Protein AF-A0A8S3VJG0-F1 (afdb_monomer_lite)

Organism: Mytilus edulis (NCBI:txid6550)

pLDDT: mean 87.1, std 8.21, range [50.56, 97.44]

Structure (mmCIF, N/CA/C/O backbone):
data_AF-A0A8S3VJG0-F1
#
_entry.id   AF-A0A8S3VJG0-F1
#
loop_
_atom_site.group_PDB
_atom_site.id
_atom_site.type_symbol
_atom_site.label_atom_id
_atom_site.label_alt_id
_atom_site.label_comp_id
_atom_site.label_asym_id
_atom_site.label_entity_id
_atom_site.label_seq_id
_atom_site.pdbx_PDB_ins_code
_atom_site.Cartn_x
_atom_site.Cartn_y
_atom_site.Cartn_z
_atom_site.occupancy
_atom_site.B_iso_or_equiv
_atom_site.auth_seq_id
_atom_site.auth_comp_id
_atom_site.auth_asym_id
_atom_site.auth_atom_id
_atom_site.pdbx_PDB_model_num
ATOM 1 N N . MET A 1 1 ? 20.602 17.448 -3.779 1.00 74.81 1 MET A N 1
ATOM 2 C CA . MET A 1 1 ? 19.936 16.999 -5.021 1.00 74.81 1 MET A CA 1
ATOM 3 C C . MET A 1 1 ? 18.560 16.389 -4.752 1.00 74.81 1 MET A C 1
ATOM 5 O O . MET A 1 1 ? 17.582 17.012 -5.138 1.00 74.81 1 MET A O 1
ATOM 9 N N . TYR A 1 2 ? 18.448 15.270 -4.023 1.00 80.50 2 TYR A N 1
ATOM 10 C CA . TYR A 1 2 ? 17.145 14.631 -3.755 1.00 80.50 2 TYR A CA 1
ATOM 11 C C . TYR A 1 2 ? 16.151 15.495 -2.976 1.00 80.50 2 TYR A C 1
ATOM 13 O O . TYR A 1 2 ? 14.975 15.464 -3.300 1.00 80.50 2 TYR A O 1
ATOM 21 N N . ILE A 1 3 ? 16.603 16.330 -2.031 1.00 84.06 3 ILE A N 1
ATOM 22 C CA . ILE A 1 3 ? 15.715 17.298 -1.356 1.00 84.06 3 ILE A CA 1
ATOM 23 C C . ILE A 1 3 ? 15.082 18.250 -2.379 1.00 84.06 3 ILE A C 1
ATOM 25 O O . ILE A 1 3 ? 13.877 18.454 -2.368 1.00 84.06 3 ILE A O 1
ATOM 29 N N . LYS A 1 4 ? 15.872 18.790 -3.316 1.00 85.69 4 LYS A N 1
ATOM 30 C CA . LYS A 1 4 ? 15.360 19.678 -4.370 1.00 85.69 4 LYS A CA 1
ATOM 31 C C . LYS A 1 4 ? 14.355 18.953 -5.269 1.00 85.69 4 LYS A C 1
ATOM 33 O O . LYS A 1 4 ? 13.315 19.516 -5.591 1.00 85.69 4 LYS A O 1
ATOM 38 N N . GLN A 1 5 ? 14.650 17.711 -5.649 1.00 85.81 5 GLN A N 1
ATOM 39 C CA . GLN A 1 5 ? 13.751 16.889 -6.461 1.00 85.81 5 GLN A CA 1
ATOM 40 C C . GLN A 1 5 ? 12.445 16.566 -5.719 1.00 85.81 5 GLN A C 1
ATOM 42 O O . GLN A 1 5 ? 11.374 16.732 -6.291 1.00 85.81 5 GLN A O 1
ATOM 47 N N . ALA A 1 6 ? 12.525 16.203 -4.436 1.00 87.62 6 ALA A N 1
ATOM 48 C CA . ALA A 1 6 ? 11.372 15.980 -3.570 1.00 87.62 6 ALA A CA 1
ATOM 49 C C . ALA A 1 6 ? 10.508 17.241 -3.451 1.00 87.62 6 ALA A C 1
ATOM 51 O O . ALA A 1 6 ? 9.307 17.182 -3.677 1.00 87.62 6 ALA A O 1
ATOM 52 N N . MET A 1 7 ? 11.119 18.399 -3.182 1.00 88.19 7 MET A N 1
ATOM 53 C CA . MET A 1 7 ? 10.402 19.676 -3.106 1.00 88.19 7 MET A CA 1
ATOM 54 C C . MET A 1 7 ? 9.755 20.058 -4.440 1.00 88.19 7 MET A C 1
ATOM 56 O O . MET A 1 7 ? 8.652 20.591 -4.444 1.00 88.19 7 MET A O 1
ATOM 60 N N . THR A 1 8 ? 10.404 19.746 -5.566 1.00 87.31 8 THR A N 1
ATOM 61 C CA . THR A 1 8 ? 9.823 19.957 -6.902 1.00 87.31 8 THR A CA 1
ATOM 62 C C . THR A 1 8 ? 8.572 19.096 -7.086 1.00 87.31 8 THR A C 1
ATOM 64 O O . THR A 1 8 ? 7.540 19.604 -7.511 1.00 87.31 8 THR A O 1
ATOM 67 N N . GLN A 1 9 ? 8.619 17.814 -6.709 1.00 81.62 9 GLN A N 1
ATOM 68 C CA . GLN A 1 9 ? 7.451 16.927 -6.779 1.00 81.62 9 GLN A CA 1
ATOM 69 C C . GLN A 1 9 ? 6.328 17.386 -5.839 1.00 81.62 9 GLN A C 1
ATOM 71 O O . GLN A 1 9 ? 5.189 17.513 -6.274 1.00 81.62 9 GLN A O 1
ATOM 76 N N . LEU A 1 10 ? 6.654 17.714 -4.584 1.00 85.81 10 LEU A N 1
ATOM 77 C CA . LEU A 1 10 ? 5.695 18.199 -3.584 1.00 85.81 10 LEU A CA 1
ATOM 78 C C . LEU A 1 10 ? 5.070 19.555 -3.935 1.00 85.81 10 LEU A C 1
ATOM 80 O O . LEU A 1 10 ? 4.008 19.880 -3.416 1.00 85.81 10 LEU A O 1
ATOM 84 N N . SER A 1 11 ? 5.713 20.348 -4.796 1.00 87.38 11 SER A N 1
ATOM 85 C CA . SER A 1 11 ? 5.153 21.609 -5.295 1.00 87.38 11 SER A CA 1
ATOM 86 C C . SER A 1 11 ? 4.116 21.429 -6.409 1.00 87.38 11 SER A C 1
ATOM 88 O O . SER A 1 11 ? 3.520 22.409 -6.844 1.00 87.38 11 SER A O 1
ATOM 90 N N . SER A 1 12 ? 3.895 20.199 -6.886 1.00 85.81 12 SER A N 1
ATOM 91 C CA . SER A 1 12 ? 2.861 19.917 -7.880 1.00 85.81 12 SER A CA 1
ATOM 92 C C . SER A 1 12 ? 1.467 20.018 -7.259 1.00 85.81 12 SER A C 1
ATOM 94 O O . SER A 1 12 ? 1.034 19.110 -6.554 1.00 85.81 12 SER A O 1
ATOM 96 N N . GLU A 1 13 ? 0.739 21.085 -7.587 1.00 86.25 13 GLU A N 1
ATOM 97 C CA . GLU A 1 13 ? -0.649 21.298 -7.140 1.00 86.25 13 GLU A CA 1
ATOM 98 C C . GLU A 1 13 ? -1.659 20.342 -7.796 1.00 86.25 13 GLU A C 1
ATOM 100 O O . GLU A 1 13 ? -2.790 20.216 -7.339 1.00 86.25 13 GLU A O 1
ATOM 105 N N . ILE A 1 14 ? -1.246 19.635 -8.854 1.00 84.44 14 ILE A N 1
ATOM 106 C CA . ILE A 1 14 ? -2.059 18.597 -9.503 1.00 84.44 14 ILE A CA 1
ATOM 107 C C . ILE A 1 14 ? -2.170 17.363 -8.599 1.00 84.44 14 ILE A C 1
ATOM 109 O O . ILE A 1 14 ? -3.205 16.703 -8.573 1.00 84.44 14 ILE A O 1
ATOM 113 N N . HIS A 1 15 ? -1.099 17.034 -7.872 1.00 80.06 15 HIS A N 1
ATOM 114 C CA . HIS A 1 15 ? -0.993 15.788 -7.109 1.00 80.06 15 HIS A CA 1
ATOM 115 C C . HIS A 1 15 ? -0.979 15.997 -5.596 1.00 80.06 15 HIS A C 1
ATOM 117 O O . HIS A 1 15 ? -1.333 15.086 -4.849 1.00 80.06 15 HIS A O 1
ATOM 123 N N . TYR A 1 16 ? -0.561 17.175 -5.133 1.00 85.38 16 TYR A N 1
ATOM 124 C CA . TYR A 1 16 ? -0.403 17.478 -3.720 1.00 85.38 16 TYR A CA 1
ATOM 125 C C . TYR A 1 16 ? -1.086 18.791 -3.367 1.00 85.38 16 TYR A C 1
ATOM 127 O O . TYR A 1 16 ? -1.003 19.779 -4.089 1.00 85.38 16 TYR A O 1
ATOM 135 N N . HIS A 1 17 ? -1.704 18.812 -2.191 1.00 86.62 17 HIS A N 1
ATOM 136 C CA . HIS A 1 17 ? -2.215 20.028 -1.583 1.00 86.62 17 HIS A CA 1
ATOM 137 C C . HIS A 1 17 ? -1.459 20.290 -0.283 1.00 86.62 17 HIS A C 1
ATOM 139 O O . HIS A 1 17 ? -1.374 19.417 0.585 1.00 86.62 17 HIS A O 1
ATOM 145 N N . LYS A 1 18 ? -0.875 21.483 -0.154 1.00 89.19 18 LYS A N 1
ATOM 146 C CA . LYS A 1 18 ? -0.125 21.857 1.045 1.00 89.19 18 LYS A CA 1
ATOM 147 C C . LYS A 1 18 ? -1.095 22.234 2.161 1.00 89.19 18 LYS A C 1
ATOM 149 O O . LYS A 1 18 ? -1.879 23.162 2.012 1.00 89.19 18 LYS A O 1
ATOM 154 N N . LEU A 1 19 ? -0.979 21.551 3.293 1.00 88.81 19 LEU A N 1
ATOM 155 C CA . LEU A 1 19 ? -1.763 21.832 4.493 1.00 88.81 19 LEU A CA 1
ATOM 156 C C . LEU A 1 19 ? -1.024 22.816 5.411 1.00 88.81 19 LEU A C 1
ATOM 158 O O . LEU A 1 19 ? 0.211 22.842 5.439 1.00 88.81 19 LEU A O 1
ATOM 162 N N . SER A 1 20 ? -1.779 23.629 6.153 1.00 89.56 20 SER A N 1
ATOM 163 C CA . SER A 1 20 ? -1.245 24.557 7.161 1.00 89.56 20 SER A CA 1
ATOM 164 C C . SER A 1 20 ? -0.797 23.846 8.437 1.00 89.56 20 SER A C 1
ATOM 166 O O . SER A 1 20 ? 0.122 24.315 9.103 1.00 89.56 20 SER A O 1
ATOM 168 N N . GLU A 1 21 ? -1.422 22.715 8.761 1.00 87.75 21 GLU A N 1
ATOM 169 C CA . GLU A 1 21 ? -1.148 21.924 9.957 1.00 87.75 21 GLU A CA 1
ATOM 170 C C . GLU A 1 21 ? -1.430 20.432 9.730 1.00 87.75 21 GLU A C 1
ATOM 172 O O . GLU A 1 21 ? -1.950 20.015 8.693 1.00 87.75 21 GLU A O 1
ATOM 177 N N . THR A 1 22 ? -1.036 19.604 10.696 1.00 84.75 22 THR A N 1
ATOM 178 C CA . THR A 1 22 ? -1.275 18.159 10.658 1.00 84.75 22 THR A CA 1
ATOM 179 C C . THR A 1 22 ? -2.638 17.817 11.249 1.00 84.75 22 THR A C 1
ATOM 181 O O . THR A 1 22 ? -2.867 18.041 12.433 1.00 84.75 22 THR A O 1
ATOM 184 N N . HIS A 1 23 ? -3.491 17.156 10.469 1.00 88.88 23 HIS A N 1
ATOM 185 C CA . HIS A 1 23 ? -4.837 16.733 10.886 1.00 88.88 23 HIS A CA 1
ATOM 186 C C . HIS A 1 23 ? -4.887 15.298 11.437 1.00 88.88 23 HIS A C 1
ATOM 188 O O . HIS A 1 23 ? -5.878 14.590 11.263 1.00 88.88 23 HIS A O 1
ATOM 194 N N . SER A 1 24 ? -3.809 14.821 12.068 1.00 90.31 24 SER A N 1
ATOM 195 C CA . SER A 1 24 ? -3.715 13.419 12.505 1.00 90.31 24 SER A CA 1
ATOM 196 C C . SER A 1 24 ? -4.821 13.042 13.494 1.00 90.31 24 SER A C 1
ATOM 198 O O . SER A 1 24 ? -5.421 11.976 13.369 1.00 90.31 24 SER A O 1
ATOM 200 N N . GLN A 1 25 ? -5.126 13.938 14.438 1.00 90.81 25 GLN A N 1
ATOM 201 C CA . GLN A 1 25 ? -6.189 13.718 15.415 1.00 90.81 25 GLN A CA 1
ATOM 202 C C . GLN A 1 25 ? -7.576 13.725 14.761 1.00 90.81 25 GLN A C 1
ATOM 204 O O . GLN A 1 25 ? -8.403 12.880 15.089 1.00 90.81 25 GLN A O 1
ATOM 209 N N . ASP A 1 26 ? -7.820 14.618 13.800 1.00 92.25 26 ASP A N 1
ATOM 210 C CA . ASP A 1 26 ? -9.098 14.684 13.081 1.00 92.25 26 ASP A CA 1
ATOM 211 C C . ASP A 1 26 ? -9.344 13.411 12.263 1.00 92.25 26 ASP A C 1
ATOM 213 O O . ASP A 1 26 ? -10.453 12.879 12.243 1.00 92.25 26 ASP A O 1
ATOM 217 N N . ILE A 1 27 ? -8.299 12.893 11.608 1.00 92.25 27 ILE A N 1
ATOM 218 C CA . ILE A 1 27 ? -8.356 11.621 10.877 1.00 92.25 27 ILE A CA 1
ATOM 219 C C . ILE A 1 27 ? -8.665 10.474 11.839 1.00 92.25 27 ILE A C 1
ATOM 221 O O . ILE A 1 27 ? -9.542 9.661 11.553 1.00 92.25 27 ILE A O 1
ATOM 225 N N . TYR A 1 28 ? -7.986 10.421 12.986 1.00 92.88 28 TYR A N 1
ATOM 226 C CA . TYR A 1 28 ? -8.262 9.408 13.999 1.00 92.88 28 TYR A CA 1
ATOM 227 C C . TYR A 1 28 ? -9.706 9.483 14.504 1.00 92.88 28 TYR A C 1
ATOM 229 O O . TYR A 1 28 ? -10.390 8.466 14.543 1.00 92.88 28 TYR A O 1
ATOM 237 N N . ASN A 1 29 ? -10.213 10.679 14.808 1.00 93.38 29 ASN A N 1
ATOM 238 C CA . ASN A 1 29 ? -11.592 10.862 15.260 1.00 93.38 29 ASN A CA 1
ATOM 239 C C . ASN A 1 29 ? -12.599 10.338 14.222 1.00 93.38 29 ASN A C 1
ATOM 241 O O . ASN A 1 29 ? -13.507 9.596 14.587 1.00 93.38 29 ASN A O 1
ATOM 245 N N . LYS A 1 30 ? -12.385 10.613 12.926 1.00 94.81 30 LYS A N 1
ATOM 246 C CA . LYS A 1 30 ? -13.211 10.059 11.834 1.00 94.81 30 LYS A CA 1
ATOM 247 C C . LYS A 1 30 ? -13.170 8.533 11.773 1.00 94.81 30 LYS A C 1
ATOM 249 O O . LYS A 1 30 ? -14.182 7.899 11.493 1.00 94.81 30 LYS A O 1
ATOM 254 N N . ILE A 1 31 ? -12.009 7.928 12.027 1.00 94.00 31 ILE A N 1
ATOM 255 C CA . ILE A 1 31 ? -11.893 6.466 12.113 1.00 94.00 31 ILE A CA 1
ATOM 256 C C . ILE A 1 31 ? -12.732 5.961 13.293 1.00 94.00 31 ILE A C 1
ATOM 258 O O . ILE A 1 31 ? -13.545 5.056 13.125 1.00 94.00 31 ILE A O 1
ATOM 262 N N . ILE A 1 32 ? -12.603 6.574 14.469 1.00 94.44 32 ILE A N 1
ATOM 263 C CA . ILE A 1 32 ? -13.348 6.193 15.675 1.00 94.44 32 ILE A CA 1
ATOM 264 C C . ILE A 1 32 ? -14.866 6.314 15.491 1.00 94.44 32 ILE A C 1
ATOM 266 O O . ILE A 1 32 ? -15.598 5.413 15.908 1.00 94.44 32 ILE A O 1
ATOM 270 N N . GLU A 1 33 ? -15.332 7.364 14.814 1.00 96.50 33 GLU A N 1
ATOM 271 C CA . GLU A 1 33 ? -16.744 7.558 14.455 1.00 96.50 33 GLU A CA 1
ATOM 272 C C . GLU A 1 33 ? -17.317 6.398 13.628 1.00 96.50 33 GLU A C 1
ATOM 274 O O . GLU A 1 33 ? -18.511 6.122 13.713 1.00 96.50 33 GLU A O 1
ATOM 279 N N . ILE A 1 34 ? -16.479 5.682 12.871 1.00 95.44 34 ILE A N 1
ATOM 280 C CA . ILE A 1 34 ? -16.870 4.500 12.091 1.00 95.44 34 ILE A CA 1
ATOM 281 C C . ILE A 1 34 ? -16.717 3.217 12.921 1.00 95.44 34 ILE A C 1
ATOM 283 O O . ILE A 1 34 ? -17.600 2.357 12.921 1.00 95.44 34 ILE A O 1
ATOM 287 N N . ILE A 1 35 ? -15.605 3.073 13.646 1.00 94.56 35 ILE A N 1
ATOM 288 C CA . ILE A 1 35 ? -15.252 1.839 14.361 1.00 94.56 35 ILE A CA 1
ATOM 289 C C . IL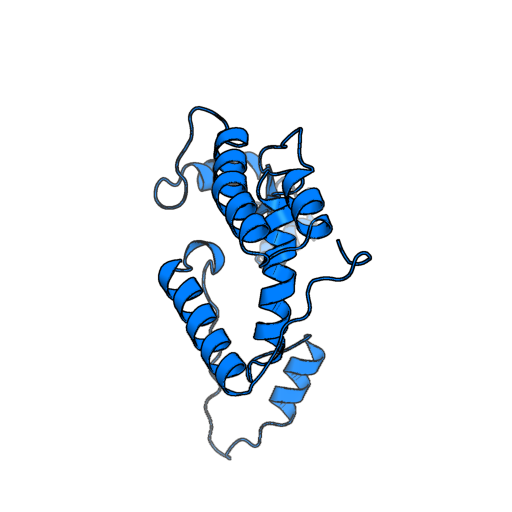E A 1 35 ? -16.169 1.577 15.565 1.00 94.56 35 ILE A C 1
ATOM 291 O O . ILE A 1 35 ? -16.565 0.430 15.787 1.00 94.56 35 ILE A O 1
ATOM 295 N N . ILE A 1 36 ? -16.556 2.608 16.326 1.00 95.44 36 ILE A N 1
ATOM 296 C CA . ILE A 1 36 ? -17.429 2.435 17.500 1.00 95.44 36 ILE A CA 1
ATOM 297 C C . ILE A 1 36 ? -18.802 1.858 17.106 1.00 95.44 36 ILE A C 1
ATOM 299 O O . ILE A 1 36 ? -19.201 0.845 17.692 1.00 95.44 36 ILE A O 1
ATOM 303 N N . PRO A 1 37 ? -19.531 2.418 16.116 1.00 97.44 37 PRO A N 1
ATOM 304 C CA 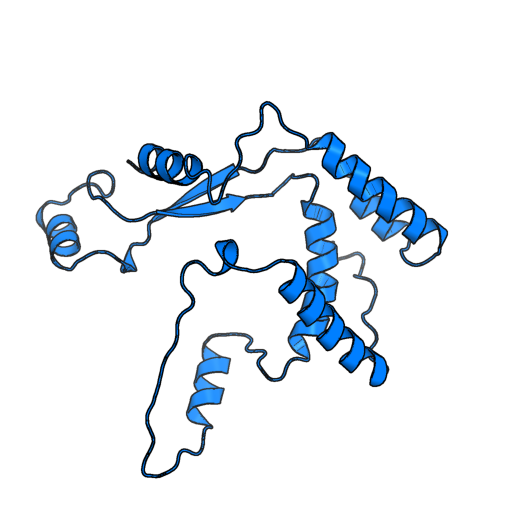. PRO A 1 37 ? -20.777 1.821 15.645 1.00 97.44 37 PRO A CA 1
ATOM 305 C C . PRO A 1 37 ? -20.621 0.373 15.177 1.00 97.44 37 PRO A C 1
ATOM 307 O O . PRO A 1 37 ? -21.455 -0.461 15.525 1.00 97.44 37 PRO A O 1
ATOM 310 N N . LEU A 1 38 ? -19.544 0.046 14.452 1.00 93.56 38 LEU A N 1
ATOM 311 C CA . LEU A 1 38 ? -19.288 -1.325 13.998 1.00 93.56 38 LEU A CA 1
ATOM 312 C C . LEU A 1 38 ? -19.149 -2.306 15.168 1.00 93.56 38 LEU A C 1
ATOM 314 O O . LEU A 1 38 ? -19.663 -3.424 15.092 1.00 93.56 38 LEU A O 1
ATOM 318 N N . HIS A 1 39 ? -18.499 -1.897 16.260 1.00 93.81 39 HIS A N 1
ATOM 319 C CA . HIS A 1 39 ? -18.416 -2.720 17.464 1.00 93.81 39 HIS A CA 1
ATOM 320 C C . HIS A 1 39 ? -19.782 -2.893 18.131 1.00 93.81 39 HIS A C 1
ATOM 322 O O . HIS A 1 39 ? -20.176 -4.014 18.448 1.00 93.81 39 HIS A O 1
ATOM 328 N N . ASN A 1 40 ? -20.535 -1.802 18.285 1.00 95.38 40 ASN A N 1
ATOM 329 C CA . ASN A 1 40 ? -21.861 -1.828 18.907 1.00 95.38 40 ASN A CA 1
ATOM 330 C C . ASN A 1 40 ? -22.859 -2.701 18.125 1.00 95.38 40 ASN A C 1
ATOM 332 O O . ASN A 1 40 ? -23.744 -3.308 18.722 1.00 95.38 40 ASN A O 1
ATOM 336 N N . MET A 1 41 ? -22.702 -2.796 16.801 1.00 95.50 41 MET A N 1
ATOM 337 C CA . MET A 1 41 ? -23.481 -3.682 15.925 1.00 95.50 41 MET A CA 1
ATOM 338 C C . MET A 1 41 ? -22.980 -5.138 15.919 1.00 95.50 41 MET A C 1
ATOM 340 O O . MET A 1 41 ? -23.577 -5.991 15.265 1.00 95.50 41 MET A O 1
ATOM 344 N N . GLY A 1 42 ? -21.886 -5.444 16.623 1.00 90.38 42 GLY A N 1
ATOM 345 C CA . GLY A 1 42 ? -21.298 -6.783 16.686 1.00 90.38 42 GLY A CA 1
ATOM 346 C C . GLY A 1 42 ? -20.512 -7.194 15.436 1.00 90.38 42 GLY A C 1
ATOM 347 O O . GLY A 1 42 ? -20.232 -8.378 15.261 1.00 90.38 42 GLY A O 1
ATOM 348 N N . HIS A 1 43 ? -20.149 -6.249 14.560 1.00 88.44 43 HIS A N 1
ATOM 349 C CA . HIS A 1 43 ? -19.349 -6.531 13.361 1.00 88.44 43 HIS A CA 1
ATOM 350 C C . HIS A 1 43 ? -17.859 -6.712 13.662 1.00 88.44 43 HIS A C 1
ATOM 352 O O . HIS A 1 43 ? -17.169 -7.414 12.924 1.00 88.44 43 HIS A O 1
ATOM 358 N N . ILE A 1 44 ? -17.368 -6.102 14.742 1.00 90.25 44 ILE A N 1
ATOM 359 C CA . ILE A 1 44 ? -16.003 -6.283 15.241 1.00 90.25 44 ILE A CA 1
ATOM 360 C C . ILE A 1 44 ? -16.029 -6.611 16.732 1.00 90.25 44 ILE A C 1
ATOM 362 O O . ILE A 1 44 ? -16.871 -6.108 17.482 1.00 90.25 44 ILE A O 1
ATOM 366 N N . ASP A 1 45 ? -15.103 -7.457 17.172 1.00 90.38 45 ASP A N 1
ATOM 367 C CA . ASP A 1 45 ? -14.987 -7.824 18.579 1.00 90.38 45 ASP A CA 1
ATOM 368 C C . ASP A 1 45 ? -14.225 -6.763 19.394 1.00 90.38 45 ASP A C 1
ATOM 370 O O . ASP A 1 45 ? -13.677 -5.790 18.867 1.00 90.38 45 ASP A O 1
ATOM 374 N N . LYS A 1 46 ? -14.207 -6.948 20.718 1.00 91.19 46 LYS A N 1
ATOM 375 C CA . LYS A 1 46 ? -13.529 -6.031 21.640 1.00 91.19 46 LYS A CA 1
ATOM 376 C C . LYS A 1 46 ? -12.021 -5.948 21.376 1.00 91.19 46 LYS A C 1
ATOM 378 O O . LYS A 1 46 ? -11.438 -4.883 21.527 1.00 91.19 46 LYS A O 1
ATOM 383 N N . HIS A 1 47 ? -11.403 -7.045 20.950 1.00 89.38 47 HIS A N 1
ATOM 384 C CA . HIS A 1 47 ? -9.971 -7.085 20.675 1.00 89.38 47 HIS A CA 1
ATOM 385 C C . HIS A 1 47 ? -9.611 -6.221 19.462 1.00 89.38 47 HIS A C 1
ATOM 387 O O . HIS A 1 47 ? -8.676 -5.428 19.522 1.00 89.38 47 HIS A O 1
ATOM 393 N N . LEU A 1 48 ? -10.368 -6.347 18.371 1.00 90.19 48 LEU A N 1
ATOM 394 C CA . LEU A 1 48 ? -10.176 -5.548 17.168 1.00 90.19 48 LEU A CA 1
ATOM 395 C C . LEU A 1 48 ? -10.471 -4.064 17.424 1.00 90.19 48 LEU A C 1
ATOM 397 O O . LEU A 1 48 ? -9.738 -3.210 16.934 1.00 90.19 48 LEU A O 1
ATOM 401 N N . LEU A 1 49 ? -11.485 -3.751 18.240 1.00 93.12 49 LEU A N 1
ATOM 402 C CA . LEU A 1 49 ? -11.717 -2.386 18.718 1.00 93.12 49 LEU A CA 1
ATOM 403 C C . LEU A 1 49 ? -10.490 -1.843 19.467 1.00 93.12 49 LEU A C 1
ATOM 405 O O . LEU A 1 49 ? -10.003 -0.762 19.148 1.00 93.12 49 LEU A O 1
ATOM 409 N N . ASP A 1 50 ? -9.977 -2.581 20.451 1.00 92.19 50 ASP A N 1
ATOM 410 C CA . ASP A 1 50 ? -8.829 -2.142 21.249 1.00 92.19 50 ASP A CA 1
ATOM 411 C C . ASP A 1 50 ? -7.585 -1.932 20.370 1.00 92.19 50 ASP A C 1
ATOM 413 O O . ASP A 1 50 ? -6.902 -0.919 20.507 1.00 92.19 50 ASP A O 1
ATOM 417 N N . TYR A 1 51 ? -7.340 -2.819 19.400 1.00 90.75 51 TYR A N 1
ATOM 418 C CA . TYR A 1 51 ? -6.267 -2.658 18.415 1.00 90.75 51 TYR A CA 1
ATOM 419 C C . TYR A 1 51 ? -6.414 -1.368 17.594 1.00 90.75 51 TYR A C 1
ATOM 421 O O . TYR A 1 51 ? -5.487 -0.558 17.530 1.00 90.75 51 TYR A O 1
ATOM 429 N N . LEU A 1 52 ? -7.599 -1.137 17.020 1.00 91.31 52 LEU A N 1
ATOM 430 C CA . LEU A 1 52 ? -7.898 0.029 16.181 1.00 91.31 52 LEU A CA 1
ATOM 431 C C . LEU A 1 52 ? -7.873 1.358 16.954 1.00 91.31 52 LEU A C 1
ATOM 433 O O . LEU A 1 52 ? -7.651 2.404 16.350 1.00 91.31 52 LEU A O 1
ATOM 437 N N . THR A 1 53 ? -8.064 1.321 18.275 1.00 90.62 53 THR A N 1
ATOM 438 C CA . THR A 1 53 ? -8.118 2.504 19.158 1.00 90.62 53 THR A CA 1
ATOM 439 C C . THR A 1 53 ? -6.870 2.695 20.032 1.00 90.62 53 THR A C 1
ATOM 441 O O . THR A 1 53 ? -6.829 3.578 20.890 1.00 90.62 53 THR A O 1
ATOM 444 N N . SER A 1 54 ? -5.832 1.878 19.836 1.00 83.56 54 SER A N 1
ATOM 445 C CA . SER A 1 54 ? -4.634 1.863 20.689 1.00 83.56 54 SER A CA 1
ATOM 446 C C . SER A 1 54 ? -3.688 3.061 20.492 1.00 83.56 54 SER A C 1
ATOM 448 O O . SER A 1 54 ? -2.873 3.353 21.371 1.00 83.56 54 SER A O 1
ATOM 450 N N . GLY A 1 55 ? -3.795 3.781 19.370 1.00 72.12 55 GLY A N 1
ATOM 451 C CA . GLY A 1 55 ? -2.936 4.919 19.034 1.00 72.12 55 GLY A CA 1
ATOM 452 C C . GLY A 1 55 ? -3.263 6.169 19.854 1.00 72.12 55 GLY A C 1
ATOM 453 O O . GLY A 1 55 ? -4.350 6.727 19.728 1.00 72.12 55 GLY A O 1
ATOM 454 N N . LYS A 1 56 ? -2.315 6.626 20.682 1.00 67.38 56 LYS A N 1
ATOM 455 C CA . LYS A 1 56 ? -2.435 7.885 21.449 1.00 67.38 56 LYS A CA 1
ATOM 456 C C . LYS A 1 56 ? -1.535 9.007 20.937 1.00 67.38 56 LYS A C 1
ATOM 458 O O . LYS A 1 56 ? -1.859 10.172 21.133 1.00 67.38 56 LYS A O 1
ATOM 463 N N . GLU A 1 57 ? -0.429 8.663 20.283 1.00 86.00 57 GLU A N 1
ATOM 464 C CA . GLU A 1 57 ? 0.500 9.618 19.683 1.00 86.00 57 GLU A CA 1
ATOM 465 C C . GLU A 1 57 ? 0.707 9.256 18.216 1.00 86.00 57 GLU A C 1
ATOM 467 O O . GLU A 1 57 ? 1.104 8.136 17.895 1.00 86.00 57 GLU A O 1
ATOM 472 N N . PHE A 1 58 ? 0.419 10.206 17.326 1.00 90.25 58 PHE A N 1
ATOM 473 C CA . PHE A 1 58 ? 0.504 9.995 15.887 1.00 90.25 58 PHE A CA 1
ATOM 474 C C . PHE A 1 58 ? 1.737 10.663 15.299 1.00 90.25 58 PHE A C 1
ATOM 476 O O . PHE A 1 58 ? 1.994 11.847 15.523 1.00 90.25 58 PHE A O 1
ATOM 483 N N . ILE A 1 59 ? 2.455 9.915 14.470 1.00 89.75 59 ILE A N 1
ATOM 484 C CA . ILE A 1 59 ? 3.594 10.403 13.702 1.00 89.75 59 ILE A CA 1
ATOM 485 C C . ILE A 1 59 ? 3.084 10.836 12.320 1.00 89.75 59 ILE A C 1
ATOM 487 O O . ILE A 1 59 ? 2.462 10.033 11.617 1.00 89.75 59 ILE A O 1
ATOM 491 N N . PRO A 1 60 ? 3.329 12.090 11.894 1.00 87.00 60 PRO A N 1
ATOM 492 C CA . PRO A 1 60 ? 3.020 12.515 10.536 1.00 87.00 60 PRO A CA 1
ATOM 493 C C . PRO A 1 60 ? 3.758 11.666 9.498 1.00 87.00 60 PRO A C 1
ATOM 495 O O . PRO A 1 60 ? 4.909 11.269 9.703 1.00 87.00 60 PRO A O 1
ATOM 498 N N . GLY A 1 61 ? 3.109 11.433 8.357 1.00 87.94 61 GLY A N 1
ATOM 499 C CA . GLY A 1 61 ? 3.713 10.694 7.255 1.00 87.94 61 GLY A CA 1
ATOM 500 C C . GLY A 1 61 ? 5.022 11.334 6.783 1.00 87.94 61 GLY A C 1
ATOM 501 O O . GLY A 1 61 ? 5.146 12.558 6.715 1.00 87.94 61 GLY A O 1
ATOM 502 N N . ARG A 1 62 ? 6.014 10.504 6.451 1.00 89.19 62 ARG A N 1
ATOM 503 C CA . ARG A 1 62 ? 7.344 10.958 6.015 1.00 89.19 62 ARG A CA 1
ATOM 504 C C . ARG A 1 62 ? 7.586 10.630 4.553 1.00 89.19 62 ARG A C 1
ATOM 506 O O . ARG A 1 62 ? 7.429 9.485 4.139 1.00 89.19 62 ARG A O 1
ATOM 513 N N . LEU A 1 63 ? 8.030 11.626 3.790 1.00 89.69 63 LEU A N 1
ATOM 514 C CA . LEU A 1 63 ? 8.481 11.430 2.418 1.00 89.69 63 LEU A CA 1
ATOM 515 C C . LEU A 1 63 ? 9.950 10.990 2.400 1.00 89.69 63 LEU A C 1
ATOM 517 O O . LEU A 1 63 ? 10.831 11.674 2.921 1.00 89.69 63 LEU A O 1
ATOM 521 N N . HIS A 1 64 ? 10.210 9.880 1.725 1.00 90.12 64 HIS A N 1
ATOM 522 C CA . HIS A 1 64 ? 11.533 9.369 1.404 1.00 90.12 64 HIS A CA 1
ATOM 523 C C . HIS A 1 64 ? 11.725 9.363 -0.115 1.00 90.12 64 HIS A C 1
ATOM 525 O O . HIS A 1 64 ? 10.771 9.178 -0.867 1.00 90.12 64 HIS A O 1
ATOM 531 N N . MET A 1 65 ? 12.966 9.532 -0.572 1.00 88.12 65 MET A N 1
ATOM 532 C CA . MET A 1 65 ? 13.325 9.397 -1.985 1.00 88.12 65 MET A CA 1
ATOM 533 C C . MET A 1 65 ? 14.200 8.161 -2.163 1.00 88.12 65 MET A C 1
ATOM 535 O O . MET A 1 65 ? 15.284 8.092 -1.583 1.00 88.12 65 MET A O 1
ATOM 539 N N . LEU A 1 66 ? 13.748 7.208 -2.977 1.00 88.44 66 LEU A N 1
ATOM 540 C CA . LEU A 1 66 ? 14.547 6.049 -3.368 1.00 88.44 66 LEU A CA 1
ATOM 541 C C . LEU A 1 66 ? 15.194 6.284 -4.740 1.00 88.44 66 LEU A C 1
ATOM 543 O O . LEU A 1 66 ? 14.477 6.598 -5.690 1.00 88.44 66 LEU A O 1
ATOM 547 N N . PRO A 1 67 ? 16.518 6.128 -4.889 1.00 86.06 67 PRO A N 1
ATOM 548 C CA . PRO A 1 67 ? 17.186 6.309 -6.174 1.00 86.06 67 PRO A CA 1
ATOM 549 C C . PRO A 1 67 ? 16.787 5.214 -7.173 1.00 86.06 67 PRO A C 1
ATOM 551 O O . PRO A 1 67 ? 16.898 4.023 -6.883 1.00 86.06 67 PRO A O 1
ATOM 554 N N . LYS A 1 68 ? 16.365 5.606 -8.377 1.00 86.25 68 LYS A N 1
ATOM 555 C CA . LYS A 1 68 ? 16.063 4.687 -9.480 1.00 86.25 68 LYS A CA 1
ATOM 556 C C . LYS A 1 68 ? 17.318 4.389 -10.300 1.00 86.25 68 LYS A C 1
ATOM 558 O O . LYS A 1 68 ? 17.524 4.914 -11.387 1.00 86.25 68 LYS A O 1
ATOM 563 N N . THR A 1 69 ? 18.174 3.530 -9.765 1.00 84.25 69 THR A N 1
ATOM 564 C CA . THR A 1 69 ? 19.480 3.214 -10.370 1.00 84.25 69 THR A CA 1
ATOM 565 C C . THR A 1 69 ? 19.389 2.520 -11.734 1.00 84.25 69 THR A C 1
ATOM 567 O O . THR A 1 69 ? 20.308 2.633 -12.533 1.00 84.25 69 THR A O 1
ATOM 570 N N . HIS A 1 70 ? 18.273 1.850 -12.027 1.00 81.25 70 HIS A N 1
ATOM 571 C CA . HIS A 1 70 ? 17.995 1.202 -13.315 1.00 81.25 70 HIS A CA 1
ATOM 572 C C . HIS A 1 70 ? 17.634 2.185 -14.443 1.00 81.25 70 HIS A C 1
ATOM 574 O O . HIS A 1 70 ? 17.564 1.772 -15.592 1.00 81.25 70 HIS A O 1
ATOM 580 N N . GLU A 1 71 ? 17.392 3.464 -14.133 1.00 83.31 71 GLU A N 1
ATOM 581 C CA . GLU A 1 71 ? 17.140 4.518 -15.131 1.00 83.31 71 GLU A CA 1
ATOM 582 C C . GLU A 1 71 ? 18.425 5.286 -15.503 1.00 83.31 71 GLU A C 1
ATOM 584 O O . GLU A 1 71 ? 18.368 6.280 -16.224 1.00 83.31 71 GLU A O 1
ATOM 589 N N . LEU A 1 72 ? 19.588 4.855 -14.998 1.00 83.69 72 LEU A N 1
ATOM 590 C CA . LEU A 1 72 ? 20.876 5.441 -15.360 1.00 83.69 72 LEU A CA 1
ATOM 591 C C . LEU A 1 72 ? 21.230 5.125 -16.816 1.00 83.69 72 LEU A C 1
ATOM 593 O O . LEU A 1 72 ? 21.125 3.980 -17.256 1.00 83.69 72 LEU A O 1
ATOM 597 N N . SER A 1 73 ? 21.719 6.127 -17.546 1.00 84.25 73 SER A N 1
ATOM 598 C CA . SER A 1 73 ? 22.307 5.896 -18.864 1.00 84.25 73 SER A CA 1
ATOM 599 C C . SER A 1 73 ? 23.673 5.215 -18.749 1.00 84.25 73 SER A C 1
ATOM 601 O O . SER A 1 73 ? 24.362 5.329 -17.732 1.00 84.25 73 SER A O 1
ATOM 603 N N . ILE A 1 74 ? 24.104 4.549 -19.824 1.00 84.69 74 ILE A N 1
ATOM 604 C CA . ILE A 1 74 ? 25.430 3.918 -19.879 1.00 84.69 74 ILE A CA 1
ATOM 605 C C . ILE A 1 74 ? 26.558 4.931 -19.641 1.00 84.69 74 ILE A C 1
ATOM 607 O O . ILE A 1 74 ? 27.520 4.624 -18.947 1.00 84.69 74 ILE A O 1
ATOM 611 N N . ASP A 1 75 ? 26.405 6.166 -20.126 1.00 84.62 75 ASP A N 1
ATOM 612 C CA . ASP A 1 75 ? 27.376 7.240 -19.903 1.00 84.62 75 ASP A CA 1
ATOM 613 C C . ASP A 1 75 ? 27.467 7.616 -18.423 1.00 84.62 75 ASP A C 1
ATOM 615 O O . ASP A 1 75 ? 28.560 7.779 -17.886 1.00 84.62 75 ASP A O 1
ATOM 619 N N . GLN A 1 76 ? 26.325 7.688 -17.730 1.00 82.00 76 GLN A N 1
ATOM 620 C CA . GLN A 1 76 ? 26.300 7.949 -16.291 1.00 82.00 76 GLN A CA 1
ATOM 621 C C . GLN A 1 76 ? 26.948 6.810 -15.498 1.00 82.00 76 GLN A C 1
ATOM 623 O O . GLN A 1 76 ? 27.645 7.078 -14.521 1.00 82.00 76 GLN A O 1
ATOM 628 N N . ILE A 1 77 ? 26.742 5.556 -15.912 1.00 82.94 77 ILE A N 1
ATOM 629 C CA . ILE A 1 77 ? 27.382 4.382 -15.299 1.00 82.94 77 ILE A CA 1
ATOM 630 C C . ILE A 1 77 ? 28.900 4.440 -15.508 1.00 82.94 77 ILE A C 1
ATOM 632 O O . ILE A 1 77 ? 29.658 4.357 -14.542 1.00 82.94 77 ILE A O 1
ATOM 636 N N . ASN A 1 78 ? 29.343 4.680 -16.742 1.00 83.00 78 ASN A N 1
ATOM 637 C CA . ASN A 1 78 ? 30.759 4.803 -17.080 1.00 83.00 78 ASN A CA 1
ATOM 638 C C . ASN A 1 78 ? 31.432 5.944 -16.306 1.00 83.00 78 ASN A C 1
ATOM 640 O O . ASN A 1 78 ? 32.559 5.791 -15.839 1.00 83.00 78 ASN A O 1
ATOM 644 N N . ASP A 1 79 ? 30.748 7.074 -16.116 1.00 80.44 79 ASP A N 1
ATOM 645 C CA . ASP A 1 79 ? 31.258 8.190 -15.321 1.00 80.44 79 ASP A CA 1
ATOM 646 C C . ASP A 1 79 ? 31.427 7.832 -13.835 1.00 80.44 79 ASP A C 1
ATOM 648 O O . ASP A 1 79 ? 32.400 8.260 -13.204 1.00 80.44 79 ASP A O 1
ATOM 652 N N . ILE A 1 80 ? 30.509 7.040 -13.262 1.00 79.19 80 ILE A N 1
ATOM 653 C CA . ILE A 1 80 ? 30.627 6.531 -11.884 1.00 79.19 80 ILE A CA 1
ATOM 654 C C . ILE A 1 80 ? 31.880 5.674 -11.757 1.00 79.19 80 ILE A C 1
ATOM 656 O O . ILE A 1 80 ? 32.693 5.907 -10.860 1.00 79.19 80 ILE A O 1
ATOM 660 N N . GLU A 1 81 ? 32.042 4.703 -12.655 1.00 81.06 81 GLU A N 1
ATOM 661 C CA . GLU A 1 81 ? 33.143 3.741 -12.613 1.00 81.06 81 GLU A CA 1
ATOM 662 C C . GLU A 1 81 ? 34.494 4.414 -12.867 1.00 81.06 81 GLU A C 1
ATOM 664 O O . GLU A 1 81 ? 35.444 4.234 -12.102 1.00 81.06 81 GLU A O 1
ATOM 669 N N . LYS A 1 82 ? 34.570 5.244 -13.911 1.00 76.81 82 LYS A N 1
ATOM 670 C CA . LYS A 1 82 ? 35.807 5.882 -14.369 1.00 76.81 82 LYS A CA 1
ATOM 671 C C . LYS A 1 82 ? 36.284 6.986 -13.435 1.00 76.81 82 LYS A C 1
ATOM 673 O O . LYS A 1 82 ? 37.481 7.084 -13.171 1.00 76.81 82 LYS A O 1
ATOM 678 N N . TYR A 1 83 ? 35.375 7.827 -12.941 1.00 72.69 83 TYR A N 1
ATOM 679 C CA . TYR A 1 83 ? 35.742 9.000 -12.141 1.00 72.69 83 TYR A CA 1
ATOM 680 C C . TYR A 1 83 ? 35.531 8.801 -10.637 1.00 72.69 83 TYR A C 1
ATOM 682 O O . TYR A 1 83 ? 35.734 9.748 -9.877 1.00 72.69 83 TYR A O 1
ATOM 690 N N . LYS A 1 84 ? 35.112 7.603 -10.190 1.00 71.38 84 LYS A N 1
ATOM 691 C CA . LYS A 1 84 ? 34.645 7.348 -8.810 1.00 71.38 84 LYS A CA 1
ATOM 692 C C . LYS A 1 84 ? 33.680 8.435 -8.338 1.00 71.38 84 LYS A C 1
ATOM 694 O O . LYS A 1 84 ? 33.716 8.864 -7.180 1.00 71.38 84 LYS A O 1
ATOM 699 N N . LYS A 1 85 ? 32.869 8.949 -9.266 1.00 66.75 85 LYS A N 1
ATOM 700 C CA . LYS A 1 85 ? 32.029 10.110 -9.007 1.00 66.75 85 LYS A CA 1
ATOM 701 C C . LYS A 1 85 ? 31.050 9.731 -7.908 1.00 66.75 85 LYS A C 1
ATOM 703 O O . LYS A 1 85 ? 30.416 8.676 -7.963 1.00 66.75 85 LYS A O 1
ATOM 708 N N . ILE A 1 86 ? 30.958 10.564 -6.876 1.00 65.88 86 ILE A N 1
ATOM 709 C CA . ILE A 1 86 ? 30.082 10.262 -5.749 1.00 65.88 86 ILE A CA 1
ATOM 710 C C . ILE A 1 86 ? 28.651 10.270 -6.284 1.00 65.88 86 ILE A C 1
ATOM 712 O O . ILE A 1 86 ? 28.238 11.212 -6.954 1.00 65.88 86 ILE A O 1
ATOM 716 N N . PHE A 1 87 ? 27.880 9.238 -5.945 1.00 67.38 87 PHE A N 1
ATOM 717 C CA . PHE A 1 87 ? 26.487 9.038 -6.368 1.00 67.38 87 PHE A CA 1
ATOM 718 C C . PHE A 1 87 ? 25.587 10.281 -6.178 1.00 67.38 87 PHE A C 1
ATOM 720 O O . PHE A 1 87 ? 24.582 10.451 -6.859 1.00 67.38 87 PHE A O 1
ATOM 727 N N . LYS A 1 88 ? 25.964 11.173 -5.250 1.00 65.06 88 LYS A N 1
ATOM 728 C CA . LYS A 1 88 ? 25.291 12.445 -4.947 1.00 65.06 88 LYS A CA 1
ATOM 729 C C . LYS A 1 88 ? 25.422 13.513 -6.049 1.00 65.06 88 LYS A C 1
ATOM 731 O O . LYS A 1 88 ? 24.613 14.438 -6.064 1.00 65.06 88 LYS A O 1
ATOM 736 N N . ASP A 1 89 ? 26.434 13.401 -6.912 1.00 70.62 89 ASP A N 1
ATOM 737 C CA . ASP A 1 89 ? 26.808 14.386 -7.940 1.00 70.62 89 ASP A CA 1
ATOM 738 C C . ASP A 1 89 ? 26.243 14.026 -9.329 1.00 70.62 89 ASP A C 1
ATOM 740 O O . ASP A 1 89 ? 26.595 14.638 -10.340 1.00 70.62 89 ASP A O 1
ATOM 744 N N . ILE A 1 90 ? 25.380 13.010 -9.390 1.00 73.00 90 ILE A N 1
ATOM 745 C CA . ILE A 1 90 ? 24.742 12.501 -10.606 1.00 73.00 90 ILE A CA 1
ATOM 746 C C . ILE A 1 90 ? 23.248 12.702 -10.462 1.00 73.00 90 ILE A C 1
ATOM 748 O O . ILE A 1 90 ? 22.684 12.321 -9.445 1.00 73.00 90 ILE A O 1
ATOM 752 N N . ASN A 1 91 ? 22.601 13.277 -11.476 1.00 77.19 91 ASN A N 1
ATOM 753 C CA . ASN A 1 91 ? 21.159 13.496 -11.466 1.00 77.19 91 ASN A CA 1
ATOM 754 C C . ASN A 1 91 ? 20.394 12.186 -11.689 1.00 77.19 91 ASN A C 1
ATOM 756 O O . ASN A 1 91 ? 19.995 11.875 -12.809 1.00 77.19 91 ASN A O 1
ATOM 760 N N . ILE A 1 92 ? 20.217 11.419 -10.617 1.00 81.81 92 ILE A N 1
ATOM 761 C CA . ILE A 1 92 ? 19.475 10.158 -10.625 1.00 81.81 92 ILE A CA 1
ATOM 762 C C . ILE A 1 92 ? 18.015 10.446 -10.257 1.00 81.81 92 ILE A C 1
ATOM 764 O O . ILE A 1 92 ? 17.758 11.117 -9.247 1.00 81.81 92 ILE A O 1
ATOM 768 N N . PRO A 1 93 ? 17.040 9.959 -11.040 1.00 83.75 93 PRO A N 1
ATOM 769 C CA . PRO A 1 93 ? 15.633 10.068 -10.688 1.00 83.75 93 PRO A CA 1
ATOM 770 C C . PRO A 1 93 ? 15.342 9.413 -9.335 1.00 83.75 93 PRO A C 1
ATOM 772 O O . PRO A 1 93 ? 15.766 8.292 -9.055 1.00 83.75 93 PRO A O 1
ATOM 775 N N . GLY A 1 94 ? 14.609 10.114 -8.479 1.00 85.88 94 GLY A N 1
ATOM 776 C CA . GLY A 1 94 ? 14.137 9.596 -7.205 1.00 85.88 94 GLY A CA 1
ATOM 777 C C . GLY A 1 94 ? 12.671 9.177 -7.292 1.00 85.88 94 GLY A C 1
ATOM 778 O O . GLY A 1 94 ? 11.827 9.930 -7.781 1.00 85.88 94 GLY A O 1
ATOM 779 N N . ARG A 1 95 ? 12.359 7.987 -6.780 1.00 86.56 95 ARG A N 1
ATOM 780 C CA . ARG A 1 95 ? 10.996 7.512 -6.542 1.00 86.56 95 ARG A CA 1
ATOM 781 C C . ARG A 1 95 ? 10.528 8.010 -5.167 1.00 86.56 95 ARG A C 1
ATOM 783 O O . ARG A 1 95 ? 11.158 7.639 -4.173 1.00 86.56 95 ARG A O 1
ATOM 790 N N . PRO A 1 96 ? 9.462 8.823 -5.092 1.00 87.50 96 PRO A N 1
ATOM 791 C CA . PRO A 1 96 ? 8.892 9.229 -3.815 1.00 87.50 96 PRO A CA 1
ATOM 792 C C . PRO A 1 96 ? 8.235 8.030 -3.124 1.00 87.50 96 PRO A C 1
ATOM 794 O O . PRO A 1 96 ? 7.536 7.246 -3.765 1.00 87.50 96 PRO A O 1
ATOM 797 N N . ILE A 1 97 ? 8.454 7.897 -1.819 1.00 89.88 97 ILE A N 1
ATOM 798 C CA . ILE A 1 97 ? 7.824 6.902 -0.948 1.00 89.88 97 ILE A CA 1
ATOM 799 C C . ILE A 1 97 ? 7.292 7.627 0.281 1.00 89.88 97 ILE A C 1
ATOM 801 O O . ILE A 1 97 ? 8.041 8.340 0.945 1.00 89.88 97 ILE A O 1
ATOM 805 N N . ILE A 1 98 ? 6.016 7.436 0.600 1.00 89.25 98 ILE A N 1
ATOM 806 C CA . ILE A 1 98 ? 5.403 7.996 1.805 1.00 89.25 98 ILE A CA 1
ATOM 807 C C . ILE A 1 98 ? 5.326 6.877 2.844 1.00 89.25 98 ILE A C 1
ATOM 809 O O . ILE A 1 98 ? 4.624 5.889 2.648 1.00 89.25 98 ILE A O 1
ATOM 813 N N . SER A 1 99 ? 6.060 7.022 3.945 1.00 91.38 99 SER A N 1
ATOM 814 C CA . SER A 1 99 ? 5.926 6.152 5.113 1.00 91.38 99 SER A CA 1
ATOM 815 C C . SER A 1 99 ? 4.803 6.683 5.994 1.00 91.38 99 SER A C 1
ATOM 817 O O . SER A 1 99 ? 4.874 7.816 6.465 1.00 91.38 99 SER A O 1
ATOM 819 N N . MET A 1 100 ? 3.790 5.849 6.220 1.00 91.75 100 MET A N 1
ATOM 820 C CA . MET A 1 100 ? 2.661 6.118 7.119 1.00 91.75 100 MET A CA 1
ATOM 821 C C . MET A 1 100 ? 2.788 5.343 8.442 1.00 91.75 100 MET A C 1
ATOM 823 O O . MET A 1 100 ? 1.797 5.114 9.132 1.00 91.75 100 MET A O 1
ATOM 827 N N . SER A 1 101 ? 4.004 4.925 8.801 1.00 90.88 101 SER A N 1
ATOM 828 C CA . SER A 1 101 ? 4.263 4.204 10.049 1.00 90.88 101 SER A CA 1
ATOM 829 C C . SER A 1 101 ? 4.102 5.128 11.255 1.00 90.88 101 SER A C 1
ATOM 831 O O . SER A 1 101 ? 4.675 6.220 11.281 1.00 90.88 101 SER A O 1
ATOM 833 N N . GLY A 1 102 ? 3.329 4.695 12.247 1.00 90.62 102 GLY A N 1
ATOM 834 C CA . GLY A 1 102 ? 2.882 5.494 13.387 1.00 90.62 102 GLY A CA 1
ATOM 835 C C . GLY A 1 102 ? 1.770 6.496 13.060 1.00 90.62 102 GLY A C 1
ATOM 836 O O . GLY A 1 102 ? 1.430 7.320 13.908 1.00 90.62 102 GLY A O 1
ATOM 837 N N . SER A 1 103 ? 1.225 6.487 11.840 1.00 92.69 103 SER A N 1
ATOM 838 C CA . SER A 1 103 ? 0.138 7.392 11.442 1.00 92.69 103 SER A CA 1
ATOM 839 C C . SER A 1 103 ? -1.214 6.928 12.007 1.00 92.69 103 SER A C 1
ATOM 841 O O . SER A 1 103 ? -1.382 5.740 12.291 1.00 92.69 103 SER A O 1
ATOM 843 N N . PRO A 1 104 ? -2.234 7.805 12.090 1.00 92.69 104 PRO A N 1
ATOM 844 C CA . PRO A 1 104 ? -3.571 7.407 12.547 1.00 92.69 104 PRO A CA 1
ATOM 845 C C . PRO A 1 104 ? -4.241 6.359 11.646 1.00 92.69 104 PRO A C 1
ATOM 847 O O . PRO A 1 104 ? -5.203 5.721 12.057 1.00 92.69 104 PRO A O 1
ATOM 850 N N . THR A 1 105 ? -3.746 6.173 10.419 1.00 92.81 105 THR A N 1
ATOM 851 C CA . THR A 1 105 ? -4.284 5.214 9.448 1.00 92.81 105 THR A CA 1
ATOM 852 C C . THR A 1 105 ? -3.581 3.857 9.457 1.00 92.81 105 THR A C 1
ATOM 854 O O . THR A 1 105 ? -4.026 2.955 8.758 1.00 92.81 105 THR A O 1
ATOM 857 N N . GLU A 1 106 ? -2.484 3.688 10.201 1.00 92.56 106 GLU A N 1
ATOM 858 C CA . GLU A 1 106 ? -1.662 2.469 10.143 1.00 92.56 106 GLU A CA 1
ATOM 859 C C . GLU A 1 106 ? -2.437 1.216 10.572 1.00 92.56 106 GLU A C 1
ATOM 861 O O . GLU A 1 106 ? -2.512 0.242 9.824 1.00 92.56 106 GLU A O 1
ATOM 866 N N . THR A 1 107 ? -3.075 1.253 11.744 1.00 91.12 107 THR A N 1
ATOM 867 C CA . THR A 1 107 ? -3.797 0.096 12.296 1.00 91.12 107 THR A CA 1
ATOM 868 C C . THR A 1 107 ? -4.984 -0.298 11.425 1.00 91.12 107 THR A C 1
ATOM 870 O O . THR A 1 107 ? -5.174 -1.478 11.129 1.00 91.12 107 THR A O 1
ATOM 873 N N . ILE A 1 108 ? -5.763 0.678 10.947 1.00 92.38 108 ILE A N 1
ATOM 874 C CA . ILE A 1 108 ? -6.878 0.406 10.037 1.00 92.38 108 ILE A CA 1
ATOM 875 C C . ILE A 1 108 ? -6.386 -0.101 8.675 1.00 92.38 108 ILE A C 1
ATOM 877 O O . ILE A 1 108 ? -7.022 -0.982 8.104 1.00 92.38 108 ILE A O 1
ATOM 881 N N . ALA A 1 109 ? -5.235 0.369 8.179 1.00 93.19 109 ALA A N 1
ATOM 882 C CA . ALA A 1 109 ? -4.635 -0.151 6.954 1.00 93.19 109 ALA A CA 1
ATOM 883 C C . ALA A 1 109 ? -4.232 -1.626 7.101 1.00 93.19 109 ALA A C 1
ATOM 885 O O . ALA A 1 109 ? -4.512 -2.402 6.192 1.00 93.19 109 ALA A O 1
ATOM 886 N N . HIS A 1 110 ? -3.667 -2.043 8.241 1.00 91.38 110 HIS A N 1
ATOM 887 C CA . HIS A 1 110 ? -3.380 -3.461 8.509 1.00 91.38 110 HIS A CA 1
ATOM 888 C C . HIS A 1 110 ? -4.644 -4.324 8.503 1.00 91.38 110 HIS A C 1
ATOM 890 O O . HIS A 1 110 ? -4.665 -5.414 7.930 1.00 91.38 110 HIS A O 1
ATOM 896 N N . VAL A 1 111 ? -5.716 -3.830 9.124 1.00 90.44 111 VAL A N 1
ATOM 897 C CA . VAL A 1 111 ? -6.993 -4.546 9.171 1.00 90.44 111 VAL A CA 1
ATOM 898 C C . VAL A 1 111 ? -7.603 -4.655 7.774 1.00 90.44 111 VAL A C 1
ATOM 900 O O . VAL A 1 111 ? -8.022 -5.740 7.374 1.00 90.44 111 VAL A O 1
ATOM 903 N N . ILE A 1 112 ? -7.614 -3.565 7.003 1.00 91.81 112 ILE A N 1
ATOM 904 C CA . ILE A 1 112 ? -8.098 -3.565 5.618 1.00 91.81 112 ILE A CA 1
ATOM 905 C C . ILE A 1 112 ? -7.255 -4.507 4.750 1.00 91.81 112 ILE A C 1
ATOM 907 O O . ILE A 1 112 ? -7.832 -5.308 4.018 1.00 91.81 112 ILE A O 1
ATOM 911 N N . ASP A 1 113 ? -5.923 -4.462 4.850 1.00 92.62 113 ASP A N 1
ATOM 912 C CA . ASP A 1 113 ? -5.020 -5.346 4.103 1.00 92.62 113 ASP A CA 1
ATOM 913 C C . ASP A 1 113 ? -5.329 -6.820 4.370 1.00 92.62 113 ASP A C 1
ATOM 915 O O . ASP A 1 113 ? -5.466 -7.601 3.430 1.00 92.62 113 ASP A O 1
ATOM 919 N N . TYR A 1 114 ? -5.553 -7.189 5.635 1.00 91.00 114 TYR A N 1
ATOM 920 C CA . TYR A 1 114 ? -5.937 -8.550 5.999 1.00 91.00 114 TYR A CA 1
ATOM 921 C C . TYR A 1 114 ? -7.188 -9.022 5.238 1.00 91.00 114 TYR A C 1
ATOM 923 O O . TYR A 1 114 ? -7.191 -10.119 4.676 1.00 91.00 114 TYR A O 1
ATOM 931 N N . PHE A 1 115 ? -8.240 -8.198 5.178 1.00 89.50 115 PHE A N 1
ATOM 932 C CA . PHE A 1 115 ? -9.467 -8.547 4.456 1.00 89.50 115 PHE A CA 1
ATOM 933 C C . PHE A 1 115 ? -9.274 -8.534 2.935 1.00 89.50 115 PHE A C 1
ATOM 935 O O . PHE A 1 115 ? -9.731 -9.448 2.245 1.00 89.50 115 PHE A O 1
ATOM 942 N N . LEU A 1 116 ? -8.585 -7.523 2.399 1.00 92.94 116 LEU A N 1
ATOM 943 C CA . LEU A 1 116 ? -8.349 -7.393 0.962 1.00 92.94 116 LEU A CA 1
ATOM 944 C C . LEU A 1 116 ? -7.486 -8.527 0.422 1.00 92.94 116 LEU A C 1
ATOM 946 O O . LEU A 1 116 ? -7.763 -9.031 -0.664 1.00 92.94 116 LEU A O 1
ATOM 950 N N . ARG A 1 117 ? -6.481 -8.974 1.175 1.00 92.06 117 ARG A N 1
ATOM 951 C CA . ARG A 1 117 ? -5.590 -10.059 0.765 1.00 92.06 117 ARG A CA 1
ATOM 952 C C . ARG A 1 117 ? -6.356 -11.344 0.466 1.00 92.06 117 ARG A C 1
ATOM 954 O O . ARG A 1 117 ? -6.114 -11.976 -0.561 1.00 92.06 117 ARG A O 1
ATOM 961 N N . GLU A 1 118 ? -7.325 -11.688 1.310 1.00 90.69 118 GLU A N 1
ATOM 962 C CA . GLU A 1 118 ? -8.171 -12.863 1.095 1.00 90.69 118 GLU A CA 1
ATOM 963 C C . GLU A 1 118 ? -9.019 -12.731 -0.176 1.00 90.69 118 GLU A C 1
ATOM 965 O O . GLU A 1 118 ? -9.206 -13.714 -0.885 1.00 90.69 118 GLU A O 1
ATOM 970 N N . ILE A 1 119 ? -9.475 -11.522 -0.517 1.00 92.88 119 ILE A N 1
ATOM 971 C CA . ILE A 1 119 ? -10.193 -11.252 -1.773 1.00 92.88 119 ILE A CA 1
ATOM 972 C C . ILE A 1 119 ? -9.247 -11.364 -2.977 1.00 92.88 119 ILE A C 1
ATOM 974 O O . ILE A 1 119 ? -9.610 -11.947 -4.004 1.00 92.88 119 ILE A O 1
ATOM 978 N N . VAL A 1 120 ? -8.031 -10.825 -2.855 1.00 92.62 120 VAL A N 1
ATOM 979 C CA . VAL A 1 120 ? -6.999 -10.831 -3.900 1.00 92.62 120 VAL A CA 1
ATOM 980 C C . VAL A 1 120 ? -6.581 -12.257 -4.252 1.00 92.62 120 VAL A C 1
ATOM 982 O O . VAL A 1 120 ? -6.489 -12.578 -5.433 1.00 92.62 120 VAL A O 1
ATOM 985 N N . PHE A 1 121 ? -6.405 -13.137 -3.264 1.00 91.88 121 PHE A N 1
ATOM 986 C CA . PHE A 1 121 ? -6.021 -14.537 -3.491 1.00 91.88 121 PHE A CA 1
ATOM 987 C C . PHE A 1 121 ? -7.036 -15.342 -4.309 1.00 91.88 121 PHE A C 1
ATOM 989 O O . PHE A 1 121 ? -6.672 -16.352 -4.905 1.00 91.88 121 PHE A O 1
ATOM 996 N N . GLN A 1 122 ? -8.289 -14.891 -4.380 1.00 91.50 122 GLN A N 1
ATOM 997 C CA . GLN A 1 122 ? -9.333 -15.539 -5.179 1.00 91.50 122 GLN A CA 1
ATOM 998 C C . GLN A 1 122 ? -9.410 -15.011 -6.620 1.00 91.50 122 GLN A C 1
ATOM 1000 O O . GLN A 1 122 ? -10.218 -15.496 -7.416 1.00 91.50 122 GLN A O 1
ATOM 1005 N N . GLN A 1 123 ? -8.616 -13.997 -6.975 1.00 90.62 123 GLN A N 1
ATOM 1006 C CA . GLN A 1 123 ? -8.616 -13.456 -8.331 1.00 90.62 123 GLN A CA 1
ATOM 1007 C C . GLN A 1 123 ? -7.827 -14.369 -9.268 1.00 90.62 123 GLN A C 1
ATOM 1009 O O . GLN A 1 123 ? -6.729 -14.815 -8.953 1.00 90.62 123 GLN A O 1
ATOM 1014 N N . TRP A 1 124 ? -8.344 -14.592 -10.474 1.00 88.44 124 TRP A N 1
ATOM 1015 C CA . TRP A 1 124 ? -7.670 -15.413 -11.488 1.00 88.44 124 TRP A CA 1
ATOM 1016 C C . TRP A 1 124 ? -6.337 -14.803 -11.965 1.00 88.44 124 TRP A C 1
ATOM 1018 O O . TRP A 1 124 ? -5.432 -15.516 -12.396 1.00 88.44 124 TRP A O 1
ATOM 1028 N N . THR A 1 125 ? -6.190 -13.481 -11.843 1.00 89.31 125 THR A N 1
ATOM 1029 C CA . THR A 1 125 ? -4.951 -12.747 -12.133 1.00 89.31 125 THR A CA 1
ATOM 1030 C C . THR A 1 125 ? -3.927 -12.817 -11.001 1.00 89.31 125 THR A C 1
ATOM 1032 O O . THR A 1 125 ? -2.775 -12.430 -11.211 1.00 89.31 125 THR A O 1
ATOM 1035 N N . TYR A 1 126 ? -4.302 -13.320 -9.816 1.00 92.38 126 TYR A N 1
ATOM 1036 C CA . TYR A 1 126 ? -3.422 -13.356 -8.653 1.00 92.38 126 TYR A CA 1
ATOM 1037 C C . TYR A 1 126 ? -2.123 -14.081 -8.977 1.00 92.38 126 TYR A C 1
ATOM 1039 O O . TYR A 1 126 ? -2.119 -15.233 -9.415 1.00 92.38 126 TYR A O 1
ATOM 1047 N N . THR A 1 127 ? -1.009 -13.394 -8.762 1.00 91.81 127 THR A N 1
ATOM 1048 C CA . THR A 1 127 ? 0.325 -13.921 -9.009 1.00 91.81 127 THR A CA 1
ATOM 1049 C C . THR A 1 127 ? 1.169 -13.635 -7.782 1.00 91.81 127 THR A C 1
ATOM 1051 O O . THR A 1 127 ? 1.338 -12.481 -7.400 1.00 91.81 127 THR A O 1
ATOM 1054 N N . LYS A 1 128 ? 1.630 -14.702 -7.125 1.00 89.44 128 LYS A N 1
ATOM 1055 C CA . LYS A 1 128 ? 2.273 -14.623 -5.809 1.00 89.44 128 LYS A CA 1
ATOM 1056 C C . LYS A 1 128 ? 3.673 -14.015 -5.870 1.00 89.44 128 LYS A C 1
ATOM 1058 O O . LYS A 1 128 ? 4.022 -13.190 -5.036 1.00 89.44 128 LYS A O 1
ATOM 1063 N N . GLU A 1 129 ? 4.473 -14.463 -6.828 1.00 90.38 129 GLU A N 1
ATOM 1064 C CA . GLU A 1 129 ? 5.890 -14.125 -6.950 1.00 90.38 129 GLU A CA 1
ATOM 1065 C C . GLU A 1 129 ? 6.356 -14.262 -8.402 1.00 90.38 129 GLU A C 1
ATOM 1067 O O . GLU A 1 129 ? 5.645 -14.831 -9.237 1.00 90.38 129 GLU A O 1
ATOM 1072 N N . SER A 1 130 ? 7.560 -13.767 -8.701 1.00 92.44 130 SER A N 1
ATOM 1073 C CA . SER A 1 130 ? 8.121 -13.768 -10.057 1.00 92.44 130 SER A CA 1
ATOM 1074 C C . SER A 1 130 ? 8.195 -15.170 -10.665 1.00 92.44 130 SER A C 1
ATOM 1076 O O . SER A 1 130 ? 7.874 -15.336 -11.836 1.00 92.44 130 SER A O 1
ATOM 1078 N N . THR A 1 131 ? 8.527 -16.195 -9.874 1.00 94.62 131 THR A N 1
ATOM 1079 C CA . THR A 1 131 ? 8.540 -17.593 -10.338 1.00 94.62 131 THR A CA 1
ATOM 1080 C C . THR A 1 131 ? 7.147 -18.060 -10.758 1.00 94.62 131 THR A C 1
ATOM 1082 O O . THR A 1 131 ? 6.986 -18.652 -11.818 1.00 94.62 131 THR A O 1
ATOM 1085 N N . ALA A 1 132 ? 6.110 -17.733 -9.978 1.00 91.69 132 ALA A N 1
ATOM 1086 C CA . ALA A 1 132 ? 4.733 -18.072 -10.330 1.00 91.69 132 ALA A CA 1
ATOM 1087 C C . ALA A 1 132 ? 4.270 -17.355 -11.610 1.00 91.69 132 ALA A C 1
ATOM 1089 O O . ALA A 1 132 ? 3.491 -17.916 -12.376 1.00 91.69 132 ALA A O 1
ATOM 1090 N N . PHE A 1 133 ? 4.746 -16.129 -11.853 1.00 93.00 133 PHE A N 1
ATOM 1091 C CA . PHE A 1 133 ? 4.493 -15.422 -13.109 1.00 93.00 133 PHE A CA 1
ATOM 1092 C C . PHE A 1 133 ? 5.166 -16.113 -14.299 1.00 93.00 133 PHE A C 1
ATOM 1094 O O . PHE A 1 133 ? 4.505 -16.361 -15.302 1.00 93.00 133 PHE A O 1
ATOM 1101 N N . ILE A 1 134 ? 6.454 -16.452 -14.173 1.00 94.12 134 ILE A N 1
ATOM 1102 C CA . ILE A 1 134 ? 7.223 -17.139 -15.221 1.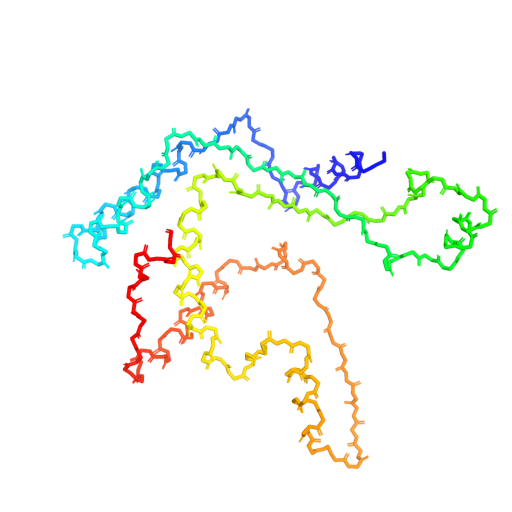00 94.12 134 ILE A CA 1
ATOM 1103 C C . ILE A 1 134 ? 6.538 -18.454 -15.595 1.00 94.12 134 ILE A C 1
ATOM 1105 O O . ILE A 1 134 ? 6.232 -18.654 -16.765 1.00 94.12 134 ILE A O 1
ATOM 1109 N N . ASN A 1 135 ? 6.180 -19.275 -14.603 1.00 92.50 135 ASN A N 1
ATOM 1110 C CA . ASN A 1 135 ? 5.490 -20.545 -14.839 1.00 92.50 135 ASN A CA 1
ATOM 1111 C C . ASN A 1 135 ? 4.178 -20.349 -15.616 1.00 92.50 135 ASN A C 1
ATOM 1113 O O . ASN A 1 135 ? 3.917 -21.065 -16.577 1.00 92.50 135 ASN A O 1
ATOM 1117 N N . LYS A 1 136 ? 3.372 -19.333 -15.262 1.00 91.25 136 LYS A N 1
ATOM 1118 C CA . LYS A 1 136 ? 2.135 -19.022 -15.998 1.00 91.25 136 LYS A CA 1
ATOM 1119 C C . LYS A 1 136 ? 2.391 -18.689 -17.463 1.00 91.25 136 LYS A C 1
ATOM 1121 O O . LYS A 1 136 ? 1.571 -19.056 -18.294 1.00 91.25 136 LYS A O 1
ATOM 1126 N N . ILE A 1 137 ? 3.471 -17.966 -17.767 1.00 91.50 137 ILE A N 1
ATOM 1127 C CA . ILE A 1 137 ? 3.842 -17.608 -19.141 1.00 91.50 137 ILE A CA 1
ATOM 1128 C C . ILE A 1 137 ? 4.359 -18.834 -19.901 1.00 91.50 137 ILE A C 1
ATOM 1130 O O . ILE A 1 137 ? 3.964 -19.038 -21.046 1.00 91.50 137 ILE A O 1
ATOM 1134 N N . GLU A 1 138 ? 5.195 -19.662 -19.273 1.00 91.94 138 GLU A N 1
ATOM 1135 C CA . GLU A 1 138 ? 5.747 -20.885 -19.876 1.00 91.94 138 GLU A CA 1
ATOM 1136 C C . GLU A 1 138 ? 4.668 -21.936 -20.182 1.00 91.94 138 GLU A C 1
ATOM 1138 O O . GLU A 1 138 ? 4.781 -22.682 -21.153 1.00 91.94 138 GLU A O 1
ATOM 1143 N N . GLU A 1 139 ? 3.591 -21.969 -19.398 1.00 92.94 139 GLU A N 1
ATOM 1144 C CA . GLU A 1 139 ? 2.445 -22.857 -19.615 1.00 92.94 139 GLU A CA 1
ATOM 1145 C C . GLU A 1 139 ? 1.501 -22.392 -20.745 1.00 92.94 139 GLU A C 1
ATOM 1147 O O . GLU A 1 139 ? 0.611 -23.147 -21.158 1.00 92.94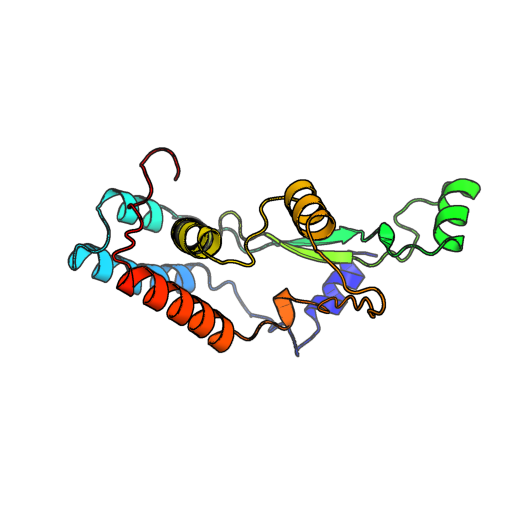 139 GLU A O 1
ATOM 1152 N N . LEU A 1 140 ? 1.665 -21.170 -21.275 1.00 91.44 140 LEU A N 1
ATOM 1153 C CA . LEU A 1 140 ? 0.807 -20.658 -22.345 1.00 91.44 140 LEU A CA 1
ATOM 1154 C C . LEU A 1 140 ? 1.023 -21.439 -23.646 1.00 91.44 140 LEU A C 1
ATOM 1156 O O . LEU A 1 140 ? 2.095 -21.434 -24.248 1.00 91.44 140 LEU A O 1
ATOM 1160 N N . LYS A 1 141 ? -0.052 -22.045 -24.152 1.00 92.88 141 LYS A N 1
ATOM 1161 C CA . LYS A 1 141 ? -0.084 -22.619 -25.502 1.00 92.88 141 LYS A CA 1
ATOM 1162 C C . LYS A 1 141 ? -0.384 -21.514 -26.509 1.00 92.88 141 LYS A C 1
ATOM 1164 O O . LYS A 1 141 ? -1.538 -21.121 -26.671 1.00 92.88 141 LYS A O 1
ATOM 1169 N N . LEU A 1 142 ? 0.659 -21.009 -27.157 1.00 91.31 142 LEU A N 1
ATOM 1170 C CA . LEU A 1 142 ? 0.555 -19.930 -28.139 1.00 91.31 142 LEU A CA 1
ATOM 1171 C C . LEU A 1 142 ? 0.349 -20.492 -29.558 1.00 91.31 142 LEU A C 1
ATOM 1173 O O . LEU A 1 142 ? 0.878 -21.561 -29.876 1.00 91.31 142 LEU A O 1
ATOM 1177 N N . PRO A 1 143 ? -0.424 -19.808 -30.419 1.00 93.62 143 PRO A N 1
ATOM 1178 C CA . PRO A 1 143 ? -0.533 -20.177 -31.827 1.00 93.62 143 PRO A CA 1
ATOM 1179 C C . PRO A 1 143 ? 0.798 -19.932 -32.557 1.00 93.62 143 PRO A C 1
ATOM 1181 O O . PRO A 1 143 ? 1.662 -19.216 -32.058 1.00 93.62 143 PRO A O 1
ATOM 1184 N N . PHE A 1 144 ? 0.964 -20.508 -33.752 1.00 89.88 144 PHE A N 1
ATOM 1185 C CA . PHE A 1 144 ? 2.189 -20.344 -34.553 1.00 89.88 144 PHE A CA 1
ATOM 1186 C C . PHE A 1 144 ? 2.477 -18.872 -34.893 1.00 89.88 144 PHE A C 1
ATOM 1188 O O . PHE A 1 144 ? 3.631 -18.453 -34.911 1.00 89.88 144 PHE A O 1
ATOM 1195 N N . GLU A 1 145 ? 1.424 -18.080 -35.100 1.00 94.25 145 GLU A N 1
ATOM 1196 C CA . GLU A 1 145 ? 1.513 -16.647 -35.368 1.00 94.25 145 GLU A CA 1
ATOM 1197 C C . GLU A 1 145 ? 0.856 -15.873 -34.225 1.00 94.25 145 GLU A C 1
ATOM 1199 O O . GLU A 1 145 ? -0.359 -15.931 -34.031 1.00 94.25 145 GLU A O 1
ATOM 1204 N N . PHE A 1 146 ? 1.659 -15.143 -33.452 1.00 91.88 146 PHE A N 1
ATOM 1205 C CA . PHE A 1 146 ? 1.167 -14.239 -32.418 1.00 91.88 146 PHE A CA 1
ATOM 1206 C C . PHE A 1 146 ? 2.051 -12.999 -32.307 1.00 91.88 146 PHE A C 1
ATOM 1208 O O . PHE A 1 146 ? 3.223 -13.005 -32.679 1.00 91.88 146 PHE A O 1
ATOM 1215 N N . ILE A 1 147 ? 1.476 -11.933 -31.752 1.00 93.19 147 ILE A N 1
ATOM 1216 C CA . ILE A 1 147 ? 2.197 -10.717 -31.383 1.00 93.19 147 ILE A CA 1
ATOM 1217 C C . ILE A 1 147 ? 2.238 -10.657 -29.863 1.00 93.19 147 ILE A C 1
ATOM 1219 O O . ILE A 1 147 ? 1.202 -10.729 -29.201 1.00 93.19 147 ILE A O 1
ATOM 1223 N N . MET A 1 148 ? 3.438 -10.509 -29.312 1.00 90.69 148 MET A N 1
ATOM 1224 C CA . MET A 1 148 ? 3.612 -10.225 -27.895 1.00 90.69 148 MET A CA 1
ATOM 1225 C C . MET A 1 148 ? 3.567 -8.714 -27.679 1.00 90.69 148 MET A C 1
ATOM 1227 O O . ME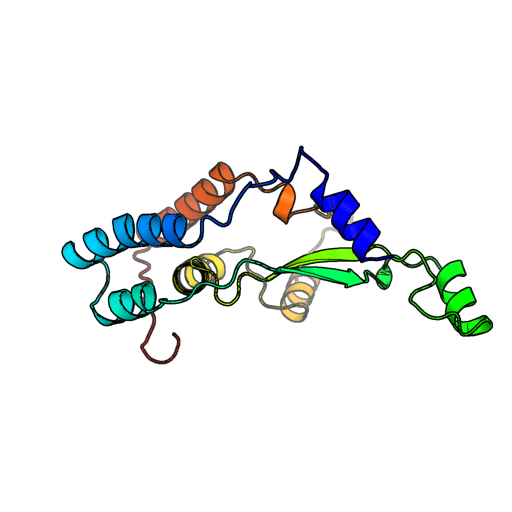T A 1 148 ? 4.334 -7.973 -28.290 1.00 90.69 148 MET A O 1
ATOM 1231 N N . ALA A 1 149 ? 2.680 -8.268 -26.795 1.00 92.38 149 ALA A N 1
ATOM 1232 C CA . ALA A 1 149 ? 2.607 -6.884 -26.351 1.00 92.38 149 ALA A CA 1
ATOM 1233 C C . ALA A 1 149 ? 2.822 -6.828 -24.837 1.00 92.38 149 ALA A C 1
ATOM 1235 O O . ALA A 1 149 ? 2.279 -7.649 -24.098 1.00 92.38 149 ALA A O 1
ATOM 1236 N N . SER A 1 150 ? 3.608 -5.852 -24.389 1.00 92.19 150 SER A N 1
ATOM 1237 C CA . SER A 1 150 ? 3.806 -5.545 -22.974 1.00 92.19 150 SER A CA 1
ATOM 1238 C C . SER A 1 150 ? 3.325 -4.126 -22.708 1.00 92.19 150 SER A C 1
ATOM 1240 O O . SER A 1 150 ? 3.589 -3.220 -23.500 1.00 92.19 150 SER A O 1
ATOM 1242 N N . PHE A 1 151 ? 2.615 -3.949 -21.599 1.00 92.00 151 PHE A N 1
ATOM 1243 C CA . PHE A 1 151 ? 2.097 -2.665 -21.152 1.00 92.00 151 PHE A CA 1
ATOM 1244 C C . PHE A 1 151 ? 2.580 -2.418 -19.730 1.00 92.00 151 PHE A C 1
ATOM 1246 O O . PHE A 1 151 ? 2.508 -3.314 -18.889 1.00 92.00 151 PHE A O 1
ATOM 1253 N N . ASP A 1 152 ? 3.037 -1.199 -19.468 1.00 89.38 152 ASP A N 1
ATOM 1254 C CA . ASP A 1 152 ? 3.392 -0.739 -18.130 1.00 89.38 152 ASP A CA 1
ATOM 1255 C C . ASP A 1 152 ? 2.574 0.504 -17.772 1.00 89.38 152 ASP A C 1
ATOM 1257 O O . ASP A 1 152 ? 2.304 1.361 -18.619 1.00 89.38 152 ASP A O 1
ATOM 1261 N N . VAL A 1 153 ? 2.155 0.593 -16.510 1.00 86.44 153 VAL A N 1
ATOM 1262 C CA . VAL A 1 153 ? 1.342 1.709 -16.021 1.00 86.44 153 VAL A CA 1
ATOM 1263 C C . VAL A 1 153 ? 2.263 2.807 -15.512 1.00 86.44 153 VAL A C 1
ATOM 1265 O O . VAL A 1 153 ? 2.984 2.647 -14.527 1.00 86.44 153 VAL A O 1
ATOM 1268 N N . THR A 1 154 ? 2.180 3.982 -16.130 1.00 83.44 154 THR A N 1
ATOM 1269 C CA . THR A 1 154 ? 2.932 5.149 -15.661 1.00 83.44 154 THR A CA 1
ATOM 1270 C C . THR A 1 154 ? 2.329 5.686 -14.364 1.00 83.44 154 THR A C 1
ATOM 1272 O O . THR A 1 154 ? 1.149 6.035 -14.310 1.00 83.44 154 THR A O 1
ATOM 1275 N N . SER A 1 155 ? 3.153 5.796 -13.317 1.00 79.31 155 SER A N 1
ATOM 1276 C CA . SER A 1 155 ? 2.789 6.424 -12.036 1.00 79.31 155 SER A CA 1
ATOM 1277 C C . SER A 1 155 ? 1.516 5.850 -11.390 1.00 79.31 155 SER A C 1
ATOM 1279 O O . SER A 1 155 ? 0.676 6.604 -10.901 1.00 79.31 155 SER A O 1
ATOM 1281 N N . MET A 1 156 ? 1.393 4.516 -11.362 1.00 85.12 156 MET A N 1
ATOM 1282 C CA . MET A 1 156 ? 0.203 3.771 -10.911 1.00 85.12 156 MET A CA 1
ATOM 1283 C C . MET A 1 156 ? -0.493 4.365 -9.675 1.00 85.12 156 MET A C 1
ATOM 1285 O O . MET A 1 156 ? -1.667 4.704 -9.751 1.00 85.12 156 MET A O 1
ATOM 1289 N N . TYR A 1 157 ? 0.221 4.548 -8.559 1.00 82.00 157 TYR A N 1
ATOM 1290 C CA . TYR A 1 157 ? -0.384 5.014 -7.301 1.00 82.00 157 TYR A CA 1
ATOM 1291 C C . TYR A 1 157 ? -0.987 6.422 -7.367 1.00 82.00 157 TYR A C 1
ATOM 1293 O O . TYR A 1 157 ? -1.912 6.716 -6.621 1.00 82.00 157 TYR A O 1
ATOM 1301 N N . ILE A 1 158 ? -0.456 7.294 -8.226 1.00 79.62 158 ILE A N 1
ATOM 1302 C CA . ILE A 1 158 ? -0.900 8.691 -8.340 1.00 79.62 158 ILE A CA 1
ATOM 1303 C C . ILE A 1 158 ? -2.098 8.800 -9.291 1.00 79.62 158 ILE A C 1
ATOM 1305 O O . ILE A 1 158 ? -2.949 9.664 -9.115 1.00 79.62 158 ILE A O 1
ATOM 1309 N N . ASN A 1 159 ? -2.170 7.910 -10.281 1.00 83.00 159 ASN A N 1
ATOM 1310 C CA . ASN A 1 159 ? -3.199 7.918 -11.321 1.00 83.00 159 ASN A CA 1
ATOM 1311 C C . ASN A 1 159 ? -4.380 6.981 -11.020 1.00 83.00 159 ASN A C 1
ATOM 1313 O O . ASN A 1 159 ? -5.245 6.799 -11.872 1.00 83.00 159 ASN A O 1
ATOM 1317 N N . MET A 1 160 ? -4.412 6.352 -9.843 1.00 85.00 160 MET A N 1
ATOM 1318 C CA . MET A 1 160 ? -5.465 5.408 -9.485 1.00 85.00 160 MET A CA 1
ATOM 1319 C C . MET A 1 160 ? -6.728 6.153 -9.040 1.00 85.00 160 MET A C 1
ATOM 1321 O O . MET A 1 160 ? -6.716 6.862 -8.033 1.00 85.00 160 MET A O 1
ATOM 1325 N N . GLU A 1 161 ? -7.826 5.981 -9.776 1.00 89.31 161 GLU A N 1
ATOM 1326 C CA . GLU A 1 161 ? -9.113 6.585 -9.429 1.00 89.31 161 GLU A CA 1
ATOM 1327 C C . GLU A 1 161 ? -9.734 5.839 -8.233 1.00 89.31 161 GLU A C 1
ATOM 1329 O O . GLU A 1 161 ? 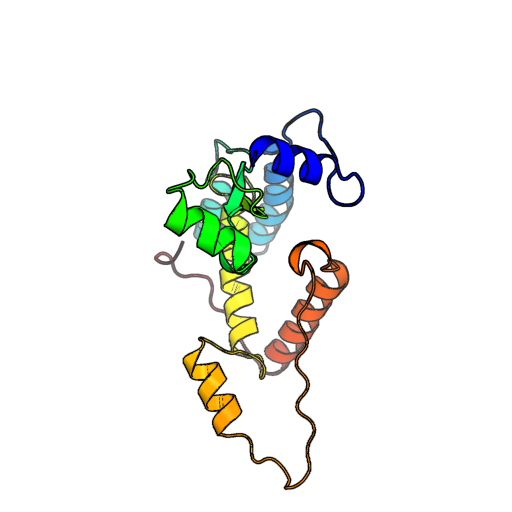-9.810 4.603 -8.190 1.00 89.31 161 GLU A O 1
ATOM 1334 N N . HIS A 1 162 ? -10.117 6.593 -7.200 1.00 88.50 162 HIS A N 1
ATOM 1335 C CA . HIS A 1 162 ? -10.526 6.008 -5.926 1.00 88.50 162 HIS A CA 1
ATOM 1336 C C . HIS A 1 162 ? -11.867 5.275 -6.042 1.00 88.50 162 HIS A C 1
ATOM 1338 O O . HIS A 1 162 ? -12.013 4.178 -5.500 1.00 88.50 162 HIS A O 1
ATOM 1344 N N . SER A 1 163 ? -12.834 5.839 -6.771 1.00 94.06 163 SER A N 1
ATOM 1345 C CA . SER A 1 163 ? -14.159 5.236 -6.921 1.00 94.06 163 SER A CA 1
ATOM 1346 C C . SER A 1 163 ? -14.099 3.921 -7.704 1.00 94.06 163 SER A C 1
ATOM 1348 O O . SER A 1 163 ? -14.717 2.936 -7.304 1.00 94.06 163 SER A O 1
ATOM 1350 N N . GLU A 1 164 ? -13.280 3.841 -8.752 1.00 93.75 164 GLU A N 1
ATOM 1351 C CA . GLU A 1 164 ? -13.014 2.635 -9.530 1.00 93.75 164 GLU A CA 1
ATOM 1352 C C . GLU A 1 164 ? -12.371 1.553 -8.671 1.00 93.75 164 GLU A C 1
ATOM 1354 O O . GLU A 1 164 ? -12.768 0.389 -8.762 1.00 93.75 164 GLU A O 1
ATOM 1359 N N . SER A 1 165 ? -11.437 1.937 -7.799 1.00 91.75 165 SER A N 1
ATOM 1360 C CA . SER A 1 165 ? -10.783 1.020 -6.862 1.00 91.75 165 SER A CA 1
ATOM 1361 C C . SER A 1 165 ? -11.789 0.409 -5.885 1.00 91.75 165 SER A C 1
ATOM 1363 O O . SER A 1 165 ? -11.846 -0.812 -5.728 1.00 91.75 165 SER A O 1
ATOM 1365 N N . VAL A 1 166 ? -12.641 1.242 -5.278 1.00 93.88 166 VAL A N 1
ATOM 1366 C CA . VAL A 1 166 ? -13.705 0.788 -4.368 1.00 93.88 166 VAL A CA 1
ATOM 1367 C C . VAL A 1 166 ? -14.709 -0.099 -5.108 1.00 93.88 166 VAL A C 1
ATOM 1369 O O . VAL A 1 166 ? -15.042 -1.184 -4.633 1.00 93.88 166 VAL A O 1
ATOM 1372 N N . ASN A 1 167 ? -15.126 0.298 -6.311 1.00 96.06 167 ASN A N 1
ATOM 1373 C CA . ASN A 1 167 ? -16.050 -0.472 -7.141 1.00 96.06 167 ASN A CA 1
ATOM 1374 C C . ASN A 1 167 ? -15.461 -1.826 -7.570 1.00 96.06 167 ASN A C 1
ATOM 1376 O O . ASN A 1 167 ? -16.182 -2.820 -7.662 1.00 96.06 167 ASN A O 1
ATOM 1380 N N . ALA A 1 168 ? -14.158 -1.896 -7.851 1.00 93.75 168 ALA A N 1
ATOM 1381 C CA . ALA A 1 168 ? -13.484 -3.147 -8.182 1.00 93.75 168 ALA A CA 1
ATOM 1382 C C . ALA A 1 168 ? -13.475 -4.113 -6.991 1.00 93.75 168 ALA A C 1
ATOM 1384 O O . ALA A 1 168 ? -13.787 -5.294 -7.166 1.00 93.75 168 ALA A O 1
ATOM 1385 N N . ILE A 1 169 ? -13.186 -3.603 -5.790 1.00 93.94 169 ILE A N 1
ATOM 1386 C CA . ILE A 1 169 ? -13.237 -4.379 -4.546 1.00 93.94 169 ILE A CA 1
ATOM 1387 C C . ILE A 1 169 ? -14.664 -4.861 -4.278 1.00 93.94 169 ILE A C 1
ATOM 1389 O O . ILE A 1 169 ? -14.853 -6.044 -4.003 1.00 93.94 169 ILE A O 1
ATOM 1393 N N . ASP A 1 170 ? -15.672 -3.998 -4.421 1.00 94.69 170 ASP A N 1
ATOM 1394 C CA . ASP A 1 170 ? -17.074 -4.366 -4.202 1.00 94.69 170 ASP A CA 1
ATOM 1395 C C . ASP A 1 170 ? -17.544 -5.459 -5.176 1.00 94.69 170 ASP A C 1
ATOM 1397 O O . ASP A 1 170 ? -18.131 -6.462 -4.763 1.00 94.69 170 ASP A O 1
ATOM 1401 N N . ARG A 1 171 ? -17.205 -5.350 -6.470 1.00 94.88 171 ARG A N 1
ATOM 1402 C CA . ARG A 1 171 ? -17.495 -6.407 -7.457 1.00 94.88 171 ARG A CA 1
ATOM 1403 C C . ARG A 1 171 ? -16.828 -7.732 -7.091 1.00 94.88 171 ARG A C 1
ATOM 1405 O O . ARG A 1 171 ? -17.473 -8.782 -7.156 1.00 94.88 171 ARG A O 1
ATOM 1412 N N . ALA A 1 172 ? -15.550 -7.693 -6.715 1.00 94.38 172 ALA A N 1
ATOM 1413 C CA . ALA A 1 172 ? -14.808 -8.883 -6.313 1.00 94.38 172 ALA A CA 1
ATOM 1414 C C . ALA A 1 172 ? -15.418 -9.518 -5.055 1.00 94.38 172 ALA A C 1
ATOM 1416 O O . ALA A 1 172 ? -15.650 -10.726 -5.019 1.00 94.38 172 ALA A O 1
ATOM 1417 N N . TRP A 1 173 ? -15.753 -8.703 -4.057 1.00 93.75 173 TRP A N 1
ATOM 1418 C CA . TRP A 1 173 ? -16.370 -9.143 -2.814 1.00 93.75 173 TRP A CA 1
ATOM 1419 C C . TRP A 1 173 ? -17.754 -9.759 -3.030 1.00 93.75 173 TRP A C 1
ATOM 1421 O O . TRP A 1 173 ? -18.020 -10.861 -2.550 1.00 93.75 173 TRP A O 1
ATOM 1431 N N . ASN A 1 174 ? -18.622 -9.107 -3.807 1.00 93.69 174 ASN A N 1
ATOM 1432 C CA . ASN A 1 174 ? -19.964 -9.612 -4.097 1.00 93.69 174 ASN A CA 1
ATOM 1433 C C . ASN A 1 174 ? -19.933 -10.968 -4.813 1.00 93.69 174 ASN A C 1
ATOM 1435 O O . ASN A 1 174 ? -20.730 -11.849 -4.481 1.00 93.69 174 ASN A O 1
ATOM 1439 N N . LYS A 1 175 ? -18.973 -11.171 -5.725 1.00 92.94 175 LYS A N 1
ATOM 1440 C CA . LYS A 1 175 ? -18.744 -12.465 -6.384 1.00 92.94 175 LYS A CA 1
ATOM 1441 C C . LYS A 1 175 ? -18.306 -13.557 -5.403 1.00 92.94 175 LYS A C 1
ATOM 1443 O O . LYS A 1 175 ? -18.700 -14.705 -5.556 1.00 92.94 175 LYS A O 1
ATOM 1448 N N . LEU A 1 176 ? -17.487 -13.231 -4.406 1.00 92.06 176 LEU A N 1
ATOM 1449 C CA . LEU A 1 176 ? -17.071 -14.205 -3.393 1.00 92.06 176 LEU A CA 1
ATOM 1450 C C . LEU A 1 176 ? -18.207 -14.532 -2.424 1.00 92.06 176 LEU A C 1
ATOM 1452 O O . LEU A 1 176 ? -18.427 -15.696 -2.083 1.00 92.06 176 LEU A O 1
ATOM 1456 N N . ARG A 1 177 ? -18.972 -13.516 -2.021 1.00 89.69 177 ARG A N 1
ATOM 1457 C CA . ARG A 1 177 ? -20.109 -13.676 -1.114 1.00 89.69 177 ARG A CA 1
ATOM 1458 C C . ARG A 1 177 ? -21.200 -14.570 -1.706 1.00 89.69 177 ARG A C 1
ATOM 1460 O O . ARG A 1 177 ? -21.756 -15.382 -0.972 1.00 89.69 177 ARG A O 1
ATOM 1467 N N . SER A 1 178 ? -21.476 -14.485 -3.012 1.00 90.56 178 SER A N 1
ATOM 1468 C CA . SER A 1 178 ? -22.435 -15.387 -3.675 1.00 90.56 178 SER A CA 1
ATOM 1469 C C . SER A 1 178 ? -21.988 -16.856 -3.676 1.00 90.56 178 SER A C 1
ATOM 1471 O O . SER A 1 178 ? -22.824 -17.748 -3.792 1.00 90.56 178 SER A O 1
ATOM 1473 N N . CYS A 1 179 ? -20.696 -17.117 -3.465 1.00 87.56 179 CYS A N 1
ATOM 1474 C CA . CYS A 1 179 ? -20.120 -18.451 -3.298 1.00 87.56 179 CYS A CA 1
ATOM 1475 C C . CYS A 1 179 ? -20.007 -18.886 -1.823 1.00 87.56 179 CYS A C 1
ATOM 1477 O O . CYS A 1 179 ? -19.280 -19.831 -1.522 1.00 87.56 179 CYS A O 1
ATOM 1479 N N . ASN A 1 180 ? -20.690 -18.207 -0.890 1.00 87.19 180 ASN A N 1
ATOM 1480 C CA . ASN A 1 180 ? -20.603 -18.441 0.560 1.00 87.19 180 ASN A CA 1
ATOM 1481 C C . ASN A 1 180 ? -19.181 -18.305 1.143 1.00 87.19 180 ASN A C 1
ATOM 1483 O O . ASN A 1 180 ? -18.886 -18.872 2.200 1.00 87.19 180 ASN A O 1
ATOM 1487 N N . PHE A 1 181 ? -18.298 -17.545 0.487 1.00 86.56 181 PHE A N 1
ATOM 1488 C CA . PHE A 1 181 ? -16.967 -17.257 1.014 1.00 86.56 181 PHE A CA 1
ATOM 1489 C C . PHE A 1 181 ? -17.065 -16.434 2.305 1.00 86.56 181 PHE A C 1
ATOM 1491 O O . PHE A 1 181 ? -17.828 -15.469 2.387 1.00 86.56 181 PHE A O 1
ATOM 1498 N N . LYS A 1 182 ? -16.280 -16.809 3.319 1.00 82.81 182 LYS A N 1
ATOM 1499 C CA . LYS A 1 182 ? -16.206 -16.109 4.605 1.00 82.81 182 LYS A CA 1
ATOM 1500 C C . LYS A 1 182 ? -14.756 -15.786 4.924 1.00 82.81 182 LYS A C 1
ATOM 1502 O O . LYS A 1 182 ? -13.938 -16.696 5.037 1.00 82.81 182 LYS A O 1
ATOM 1507 N N . ILE A 1 183 ? -14.465 -14.506 5.133 1.00 81.50 183 ILE A N 1
ATOM 1508 C CA . ILE A 1 183 ? -13.175 -14.076 5.670 1.00 81.50 183 ILE A CA 1
ATOM 1509 C C . ILE A 1 183 ? -13.236 -14.222 7.189 1.00 81.50 183 ILE A C 1
ATOM 1511 O O . ILE A 1 183 ? -14.203 -13.796 7.823 1.00 81.50 183 ILE A O 1
ATOM 1515 N N . LYS A 1 184 ? -12.236 -14.883 7.775 1.00 77.94 184 LYS A N 1
ATOM 1516 C CA . LYS A 1 184 ? -12.135 -15.011 9.234 1.00 77.94 184 LYS A CA 1
ATOM 1517 C C . LYS A 1 184 ? -11.789 -13.654 9.840 1.00 77.94 184 LYS A C 1
ATOM 1519 O O . LYS A 1 184 ? -11.168 -12.833 9.188 1.00 77.94 184 LYS A O 1
ATOM 1524 N N . ILE A 1 185 ? -12.169 -13.420 11.089 1.00 71.69 185 ILE A N 1
ATOM 1525 C CA . ILE A 1 185 ? -11.672 -12.251 11.825 1.00 71.69 185 ILE A CA 1
ATOM 1526 C C . ILE A 1 185 ? -10.163 -12.457 12.054 1.00 71.69 185 ILE A C 1
ATOM 1528 O O . ILE A 1 185 ? -9.770 -13.590 12.371 1.00 71.69 185 ILE A O 1
ATOM 1532 N N . PRO A 1 186 ? -9.319 -11.422 11.873 1.00 69.38 186 PRO A N 1
ATOM 1533 C CA . PRO A 1 186 ? -7.881 -11.587 12.007 1.00 69.38 186 PRO A CA 1
ATOM 1534 C C . PRO A 1 186 ? -7.506 -12.140 13.395 1.00 69.38 186 PRO A C 1
ATOM 1536 O O . PRO A 1 186 ? -8.009 -11.654 14.411 1.00 69.38 186 PRO A O 1
ATOM 1539 N N . PRO A 1 187 ? -6.671 -13.197 13.466 1.00 63.97 187 PRO A N 1
ATOM 1540 C CA . PRO A 1 187 ? -6.324 -13.838 14.729 1.00 63.97 187 PRO A CA 1
ATOM 1541 C C . PRO A 1 187 ? -5.445 -12.937 15.607 1.00 63.97 187 PRO A C 1
ATOM 1543 O O . PRO A 1 187 ? -4.679 -12.113 15.117 1.00 63.97 187 PRO A O 1
ATOM 1546 N N . LYS A 1 188 ? -5.486 -13.162 16.927 1.00 61.69 188 LYS A N 1
ATOM 1547 C CA . LYS A 1 188 ? -4.749 -12.374 17.939 1.00 61.69 188 LYS A CA 1
ATOM 1548 C C . LYS A 1 188 ? -3.230 -12.270 17.730 1.00 61.69 188 LYS A C 1
ATOM 1550 O O . LYS A 1 188 ? -2.609 -11.406 18.322 1.00 61.69 188 LYS A O 1
ATOM 1555 N N . GLN A 1 189 ? -2.623 -13.179 16.965 1.00 54.62 189 GLN A N 1
ATOM 1556 C CA . GLN A 1 189 ? -1.167 -13.245 16.758 1.00 54.62 189 GLN A CA 1
ATOM 1557 C C . GLN A 1 189 ? -0.694 -12.534 15.481 1.00 54.62 189 GLN A C 1
ATOM 1559 O O . GLN A 1 189 ? 0.507 -12.465 15.244 1.00 54.62 189 GLN A O 1
ATOM 1564 N N . SER A 1 190 ? -1.614 -12.049 14.640 1.00 50.56 190 SER A N 1
ATOM 1565 C CA . SER A 1 190 ? -1.292 -11.392 13.365 1.00 50.56 190 SER A CA 1
ATOM 1566 C C . SER A 1 190 ? -1.516 -9.877 13.377 1.00 50.56 190 SER A C 1
ATOM 1568 O O . SER A 1 190 ? -1.549 -9.284 12.302 1.00 50.56 190 SER A O 1
ATOM 1570 N N . MET A 1 191 ? -1.732 -9.278 14.553 1.00 52.72 191 MET A N 1
ATOM 1571 C CA . MET A 1 191 ? -1.995 -7.846 14.741 1.00 52.72 191 MET A CA 1
ATOM 1572 C C . MET A 1 191 ? -1.066 -7.253 15.790 1.00 52.72 191 MET A C 1
ATOM 1574 O O . MET A 1 191 ? -0.906 -7.903 16.847 1.00 52.72 191 MET A O 1
#

Radius of gyration: 22.41 Å; chains: 1; bounding box: 59×47×57 Å

Secondary structure (DSSP, 8-state):
-HHHHHHHHHT-TTT----SS--HHHHHHHHHHHHHHHHHTTSS-HHHHHHHT---S-PPPEEEEEE-GGG--HHHHHHHHHH---GGGS-PPEEEEEE-TTSTTHHHHHHHHHHHHHHHTTSTT---SHHHHHHHHHT----SS--------TTTTTS--HHHHHHHHHHHHHHHHTTT--PPPPPTT--

InterPro domains:
  IPR059466 Domain of unknown function DUF8422 [PF28514] (1-72)

Sequence (191 aa):
MYIKQAMTQLSSEIHYHKLSETHSQDIYNKIIEIIIPLHNMGHIDKHLLDYLTSGKEFIPGRLHMLPKTHELSIDQINDIEKYKKIFKDINIPGRPIISMSGSPTETIAHVIDYFLREIVFQQWTYTKESTAFINKIEELKLPFEFIMASFDVTSMYINMEHSESVNAIDRAWNKLRSCNFKIKIPPKQSM

Foldseek 3Di:
DVVVVVVVVCPPPLQHDDDPDDCQVVVLVVQCVVLVVCVVVVVDDPLLSCLLNVQDDADDKDKDWDFPPVPDDPVNVCCCVVVVDPPVVDPTHTDIDIDRVRGNCPSVVLQVCLVVVVLLVPDPPRADDPVSVVVVVVPDDDDPDDDDDDDDDPPPVRPDDPVVVVVVSVVSVVVCVVVVDDRDRDDPVSD